Protein AF-S4RYU0-F1 (afdb_monomer_lite)

Secondary structure (DSSP, 8-state):
-HHHHHHHHHHHHHHHHHSS-TTTHHHHHHHHHSSTTHHHHHHHHHHHHHHHHHHHHHHHHHHHHHHHHHHHHHHHHHHHHHHHHHHHHHHHHHHHHHHHHHHHHHHHHHHHHHHHHHHHHHHHHHHHHHHHHHHHHHHHHHHHTT-HHHHHHHHHHIIIIITGGGTTSHHHHHHHHHHHHHHHHHHHHHHHHHHHHHHHHHHHHHHHHHHHHHHHHHHHTSS--

Sequence (225 aa):
AESVETAAEHERILREIESTDTACIGPTLRSVYDGAEHQRFLEKLEARIKSHDREIEKMCNFHYQGFVDSITELLKVRSEAGKVKCQVVATNKQLQEAGKELVTEMEELTRCRVQQRNIATTVDKLNLCLPVLEMYSKLKEQMKAKRYYPALKMLDVLEQEYLPLVSQYRFSRLMLDTLPRLRQEIRDVSMSDLNDFLESIRKHSDKIGQMAMKQARGQGSTCMC

Radius of gyration: 66.81 Å; chains: 1; bounding box: 135×34×180 Å

Organism: Petromyzon marinus (NCBI:txid7757)

InterPro domains:
  IPR007225 Exocyst complex component EXOC6/Sec15 [PTHR12702] (3-218)
  IPR048359 Exocyst complex component EXOC6/Sec15, N-terminal domain [PF20651] (44-213)

Foldseek 3Di:
DVVVVVVVLLVVLLVVVVDPDPVCVVVSVVVLVVDPCVVVSVVVNVVVVVVVVVVVVVVCVVCVVVVVVVVVVVVVVVVVVVVVVVVVVVVVVVCVVVVVVVVVVVVVVVVVVVVVVVVVVVVVLCVLCVVLVVLVVVLVVCVVVLVLVVSVVSLVCSVPPRLVSVVVDPVSVVSVVCSVVVVVVSVVVVVVVVVVVVVVCVVVVVVVVVVVVVVVVVVVVVPDD

Structure (mmCIF, N/CA/C/O backbone):
data_AF-S4RYU0-F1
#
_entry.id   AF-S4RYU0-F1
#
loop_
_atom_site.group_PDB
_atom_site.id
_atom_site.type_symbol
_atom_site.label_atom_id
_atom_site.label_alt_id
_atom_site.label_comp_id
_atom_site.label_asym_id
_atom_site.label_entity_id
_atom_site.label_seq_id
_atom_site.pdbx_PDB_ins_code
_atom_site.Cartn_x
_atom_site.Cartn_y
_atom_site.Cartn_z
_atom_site.occupancy
_atom_site.B_iso_or_equiv
_atom_site.auth_seq_id
_atom_site.auth_comp_id
_atom_site.auth_asym_id
_atom_site.auth_atom_id
_atom_site.pdbx_PDB_model_num
ATOM 1 N N . ALA A 1 1 ? -76.281 -13.821 75.392 1.00 46.16 1 ALA A N 1
ATOM 2 C CA . ALA A 1 1 ? -76.563 -12.736 74.434 1.00 46.16 1 ALA A CA 1
ATOM 3 C C . ALA A 1 1 ? -75.559 -11.601 74.633 1.00 46.16 1 ALA A C 1
ATOM 5 O O . ALA A 1 1 ? -74.812 -11.343 73.702 1.00 46.16 1 ALA A O 1
ATOM 6 N N . GLU A 1 2 ? -75.424 -11.062 75.853 1.00 51.62 2 GLU A N 1
ATOM 7 C CA . GLU A 1 2 ? -74.461 -9.989 76.197 1.00 51.62 2 GLU A CA 1
ATOM 8 C C . GLU A 1 2 ? -72.999 -10.262 75.788 1.00 51.62 2 GLU A C 1
ATOM 10 O O . GLU A 1 2 ? -72.334 -9.373 75.275 1.00 51.62 2 GLU A O 1
ATOM 15 N N . SER A 1 3 ? -72.496 -11.497 75.907 1.00 61.28 3 SER A N 1
ATOM 16 C CA . SER A 1 3 ? -71.099 -11.827 75.559 1.00 61.28 3 SER A CA 1
ATOM 17 C C . SER A 1 3 ? -70.763 -11.794 74.060 1.00 61.28 3 SER A C 1
ATOM 19 O O . SER A 1 3 ? -69.590 -11.791 73.693 1.00 61.28 3 SER A O 1
ATOM 21 N N . VAL A 1 4 ? -71.770 -11.832 73.181 1.00 63.12 4 VAL A N 1
ATOM 22 C CA . VAL A 1 4 ? -71.583 -11.792 71.717 1.00 63.12 4 VAL A CA 1
ATOM 23 C C . VAL A 1 4 ? -71.593 -10.346 71.220 1.00 63.12 4 VAL A C 1
ATOM 25 O O . VAL A 1 4 ? -70.867 -10.005 70.289 1.00 63.12 4 VAL A O 1
ATOM 28 N N . GLU A 1 5 ? -72.372 -9.492 71.882 1.00 69.56 5 GLU A N 1
ATOM 29 C CA . GLU A 1 5 ? -72.515 -8.071 71.571 1.00 69.56 5 GLU A CA 1
ATOM 30 C C . GLU A 1 5 ? -71.251 -7.288 71.964 1.00 69.56 5 GLU A C 1
ATOM 32 O O . GLU A 1 5 ? -70.685 -6.589 71.123 1.00 69.56 5 GLU A O 1
ATOM 37 N N . THR A 1 6 ? -70.692 -7.540 73.157 1.00 72.88 6 THR A N 1
ATOM 38 C CA . THR A 1 6 ? -69.399 -6.956 73.576 1.00 72.88 6 THR A CA 1
ATOM 39 C C . THR A 1 6 ? -68.233 -7.434 72.706 1.00 72.88 6 THR A C 1
ATOM 41 O O . THR A 1 6 ? -67.306 -6.686 72.387 1.00 72.88 6 THR A O 1
ATOM 44 N N . ALA A 1 7 ? -68.285 -8.682 72.231 1.00 74.44 7 ALA A N 1
ATOM 45 C CA . ALA A 1 7 ? -67.276 -9.212 71.326 1.00 74.44 7 ALA A CA 1
ATOM 46 C C . ALA A 1 7 ? -67.295 -8.528 69.947 1.00 74.44 7 ALA A C 1
ATOM 48 O O . ALA A 1 7 ? -66.214 -8.311 69.388 1.00 74.44 7 ALA A O 1
ATOM 49 N N . ALA A 1 8 ? -68.479 -8.203 69.421 1.00 80.38 8 ALA A N 1
ATOM 50 C CA . ALA A 1 8 ? -68.657 -7.489 68.158 1.00 80.38 8 ALA A CA 1
ATOM 51 C C . ALA A 1 8 ? -68.264 -6.006 68.271 1.00 80.38 8 ALA A C 1
ATOM 53 O O . ALA A 1 8 ? -67.682 -5.450 67.339 1.00 80.38 8 ALA A O 1
ATOM 54 N N . GLU A 1 9 ? -68.514 -5.385 69.424 1.00 81.00 9 GLU A N 1
ATOM 55 C CA . GLU A 1 9 ? -68.102 -4.010 69.706 1.00 81.00 9 GLU A CA 1
ATOM 56 C C . GLU A 1 9 ? -66.574 -3.874 69.775 1.00 81.00 9 GLU A C 1
ATOM 58 O O . GLU A 1 9 ? -66.007 -3.020 69.096 1.00 81.00 9 GLU A O 1
ATOM 63 N N . HIS A 1 10 ? -65.876 -4.789 70.458 1.00 83.94 10 HIS A N 1
ATOM 64 C CA . HIS A 1 10 ? -64.406 -4.813 70.454 1.00 83.94 10 HIS A CA 1
ATOM 65 C C . HIS A 1 10 ? -63.817 -4.973 69.041 1.00 83.94 10 HIS A C 1
ATOM 67 O O . HIS A 1 10 ? -62.798 -4.366 68.728 1.00 83.94 10 HIS A O 1
ATOM 73 N N . GLU A 1 11 ? -64.457 -5.756 68.169 1.00 84.00 11 GLU A N 1
ATOM 74 C CA . GLU A 1 11 ? -64.023 -5.928 66.774 1.00 84.00 11 GLU A CA 1
ATOM 75 C C . GLU A 1 11 ? -64.233 -4.651 65.944 1.00 84.00 11 GLU A C 1
ATOM 77 O O . GLU A 1 11 ? -63.388 -4.282 65.128 1.00 84.00 11 GLU A O 1
ATOM 82 N N . ARG A 1 12 ? -65.344 -3.940 66.173 1.00 85.00 12 ARG A N 1
ATOM 83 C CA . ARG A 1 12 ? -65.613 -2.641 65.544 1.00 85.00 12 ARG A CA 1
ATOM 84 C C . ARG A 1 12 ? -64.558 -1.604 65.938 1.00 85.00 12 ARG A C 1
ATOM 86 O O . ARG A 1 12 ? -64.052 -0.908 65.063 1.00 85.00 12 ARG A O 1
ATOM 93 N N . ILE A 1 13 ? -64.207 -1.544 67.222 1.00 83.19 13 ILE A N 1
ATOM 94 C CA . ILE A 1 13 ? -63.204 -0.621 67.775 1.00 83.19 13 ILE A CA 1
ATOM 95 C C . ILE A 1 13 ? -61.810 -0.940 67.211 1.00 83.19 13 ILE A C 1
ATOM 97 O O . ILE A 1 13 ? -61.096 -0.031 66.801 1.00 83.19 13 ILE A O 1
ATOM 101 N N . LEU A 1 14 ? -61.435 -2.221 67.098 1.00 86.31 14 LEU A N 1
ATOM 102 C CA . LEU A 1 14 ? -60.171 -2.614 66.459 1.00 86.31 14 LEU A CA 1
ATOM 103 C C . LEU A 1 14 ? -60.093 -2.165 64.993 1.00 86.31 14 LEU A C 1
ATOM 105 O O . LEU A 1 14 ? -59.060 -1.652 64.577 1.00 86.31 14 LEU A O 1
ATOM 109 N N . ARG A 1 15 ? -61.181 -2.282 64.222 1.00 85.75 15 ARG A N 1
ATOM 110 C CA . ARG A 1 15 ? -61.219 -1.795 62.829 1.00 85.75 15 ARG A CA 1
ATOM 111 C C . ARG A 1 15 ? -61.142 -0.278 62.718 1.00 85.75 15 ARG A C 1
ATOM 113 O O . ARG A 1 15 ? -60.592 0.231 61.749 1.00 85.75 15 ARG A O 1
ATOM 120 N N . GLU A 1 16 ? -61.709 0.436 63.683 1.00 84.06 16 GLU A N 1
ATOM 121 C CA . GLU A 1 16 ? -61.622 1.894 63.749 1.00 84.06 16 GLU A CA 1
ATOM 122 C C . GLU A 1 16 ? -60.187 2.345 64.060 1.00 84.06 16 GLU A C 1
ATOM 124 O O . GLU A 1 16 ? -59.690 3.266 63.419 1.00 84.06 16 GLU A O 1
ATOM 129 N N . ILE A 1 17 ? -59.481 1.631 64.946 1.00 83.12 17 ILE A N 1
ATOM 130 C CA . ILE A 1 17 ? -58.053 1.852 65.238 1.00 83.12 17 ILE A CA 1
ATOM 131 C C . ILE A 1 17 ? -57.161 1.492 64.038 1.00 83.12 17 ILE A C 1
ATOM 133 O O . ILE A 1 17 ? -56.159 2.159 63.798 1.00 83.12 17 ILE A O 1
ATOM 137 N N . GLU A 1 18 ? -57.511 0.450 63.282 1.00 84.62 18 GLU A N 1
ATOM 138 C CA . GLU A 1 18 ? -56.812 0.059 62.047 1.00 84.62 18 GLU A CA 1
ATOM 139 C C . GLU A 1 18 ? -57.102 0.995 60.865 1.00 84.62 18 GLU A C 1
ATOM 141 O O . GLU A 1 18 ? -56.414 0.938 59.843 1.00 84.62 18 GLU A O 1
ATOM 146 N N . SER A 1 19 ? -58.117 1.851 60.982 1.00 83.25 19 SER A N 1
ATOM 147 C CA . SER A 1 19 ? -58.416 2.851 59.968 1.00 83.25 19 SER A CA 1
ATOM 148 C C . SER A 1 19 ? -57.402 3.996 60.015 1.00 83.25 19 SER A C 1
ATOM 150 O O . SER A 1 19 ? -56.821 4.317 61.049 1.00 83.25 19 SER A O 1
ATOM 152 N N . THR A 1 20 ? -57.199 4.662 58.883 1.00 71.50 20 THR A N 1
ATOM 153 C CA . THR A 1 20 ? -56.285 5.808 58.780 1.00 71.50 20 THR A CA 1
ATOM 154 C C . THR A 1 20 ? -56.823 7.083 59.447 1.00 71.50 20 THR A C 1
ATOM 156 O O . THR A 1 20 ? -56.136 8.106 59.430 1.00 71.50 20 THR A O 1
ATOM 159 N N . ASP A 1 21 ? -58.039 7.056 60.008 1.00 78.38 21 ASP A N 1
ATOM 160 C CA . ASP A 1 21 ? -58.688 8.209 60.632 1.00 78.38 21 ASP A CA 1
ATOM 161 C C . ASP A 1 21 ? -58.319 8.327 62.118 1.00 78.38 21 ASP A C 1
ATOM 163 O O . ASP A 1 21 ? -58.919 7.725 63.011 1.00 78.38 21 ASP A O 1
ATOM 167 N N . THR A 1 22 ? -57.306 9.145 62.395 1.00 74.62 22 THR A N 1
ATOM 168 C CA . THR A 1 22 ? -56.811 9.381 63.755 1.00 74.62 22 THR A CA 1
ATOM 169 C C . THR A 1 22 ? -57.754 10.224 64.616 1.00 74.62 22 THR A C 1
ATOM 171 O O . THR A 1 22 ? -57.583 10.253 65.838 1.00 74.62 22 THR A O 1
ATOM 174 N N . ALA A 1 23 ? -58.762 10.883 64.027 1.00 78.19 23 ALA A N 1
ATOM 175 C CA . ALA A 1 23 ? -59.696 11.736 64.761 1.00 78.19 23 ALA A CA 1
ATOM 176 C C . ALA A 1 23 ? -60.630 10.934 65.684 1.00 78.19 23 ALA A C 1
ATOM 178 O O . ALA A 1 23 ? -61.050 11.437 66.730 1.00 78.19 23 ALA A O 1
ATOM 179 N N . CYS A 1 24 ? -60.907 9.67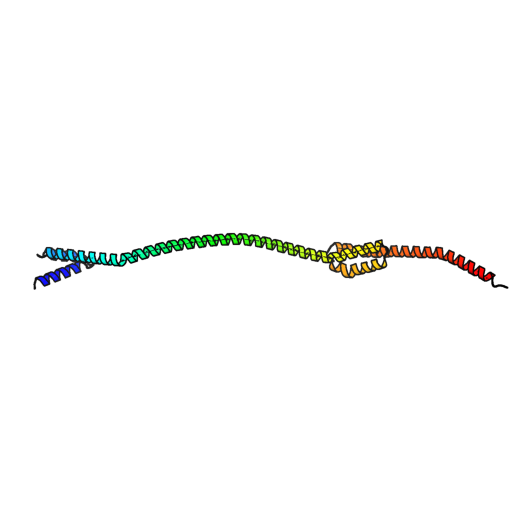5 65.340 1.00 72.12 24 CYS A N 1
ATOM 180 C CA . CYS A 1 24 ? -61.799 8.806 66.105 1.00 72.12 24 CYS A CA 1
ATOM 181 C C . CYS A 1 24 ? -61.104 8.050 67.247 1.00 72.12 24 CYS A C 1
ATOM 183 O O . CYS A 1 24 ? -61.763 7.622 68.189 1.00 72.12 24 CYS A O 1
ATOM 185 N N . ILE A 1 25 ? -59.769 7.958 67.245 1.00 78.88 25 ILE A N 1
ATOM 186 C CA . ILE A 1 25 ? -59.016 7.148 68.218 1.00 78.88 25 ILE A CA 1
ATOM 187 C C . ILE A 1 25 ? -59.253 7.617 69.664 1.00 78.88 25 ILE A C 1
ATOM 189 O O . ILE A 1 25 ? -59.453 6.801 70.561 1.00 78.88 25 ILE A O 1
ATOM 193 N N . GLY A 1 26 ? -59.261 8.931 69.910 1.00 78.62 26 GLY A N 1
ATOM 194 C CA . GLY A 1 26 ? -59.439 9.494 71.255 1.00 78.62 26 GLY A CA 1
ATOM 195 C C . GLY A 1 26 ? -60.797 9.156 71.896 1.00 78.62 26 GLY A C 1
ATOM 196 O O . GLY A 1 26 ? -60.819 8.618 73.007 1.00 78.62 26 GLY A O 1
ATOM 197 N N . PRO A 1 27 ? -61.930 9.454 71.230 1.00 81.69 27 PRO A N 1
ATOM 198 C CA . PRO A 1 27 ? -63.263 9.049 71.681 1.00 81.69 27 PRO A CA 1
ATOM 199 C C . PRO A 1 27 ? -63.434 7.528 71.815 1.00 81.69 27 PRO A C 1
ATOM 201 O O . PRO A 1 27 ? -63.974 7.064 72.819 1.00 81.69 27 PRO A O 1
ATOM 204 N N . THR A 1 28 ? -62.923 6.756 70.854 1.00 81.25 28 THR A N 1
ATOM 205 C CA . THR A 1 28 ? -63.026 5.291 70.824 1.00 81.25 28 THR A CA 1
ATOM 206 C C . THR A 1 28 ? -62.267 4.636 71.982 1.00 81.25 28 THR A C 1
ATOM 208 O O . THR A 1 28 ? -62.799 3.747 72.643 1.00 81.25 28 THR A O 1
ATOM 211 N N . LEU A 1 29 ? -61.070 5.127 72.323 1.00 79.62 29 LEU A N 1
ATOM 212 C CA . LEU A 1 29 ? -60.329 4.664 73.501 1.00 79.62 29 LEU A CA 1
ATOM 213 C C . LEU A 1 29 ? -61.026 5.051 74.810 1.00 79.62 29 LEU A C 1
ATOM 215 O O . LEU A 1 29 ? -61.104 4.228 75.720 1.00 79.62 29 LEU A O 1
ATOM 219 N N . ARG A 1 30 ? -61.571 6.272 74.912 1.00 82.06 30 ARG A N 1
ATOM 220 C CA . ARG A 1 30 ? -62.327 6.700 76.102 1.00 82.06 30 ARG A CA 1
ATOM 221 C C . ARG A 1 30 ? -63.533 5.788 76.354 1.00 82.06 30 ARG A C 1
ATOM 223 O O . ARG A 1 30 ? -63.715 5.341 77.478 1.00 82.06 30 ARG A O 1
ATOM 230 N N . SER A 1 31 ? -64.259 5.413 75.299 1.00 79.88 31 SER A N 1
ATOM 231 C CA . SER A 1 31 ? -65.385 4.470 75.372 1.00 79.88 31 SER A CA 1
ATOM 232 C C . SER A 1 31 ? -65.000 3.084 75.909 1.00 79.88 31 SER A C 1
ATOM 234 O O . SER A 1 31 ? -65.806 2.446 76.578 1.00 79.88 31 SER A O 1
ATOM 236 N N . VAL A 1 32 ? -63.784 2.605 75.627 1.00 82.19 32 VAL A N 1
ATOM 237 C CA . VAL A 1 32 ? -63.282 1.321 76.148 1.00 82.19 32 VAL A CA 1
ATOM 238 C C . VAL A 1 32 ? -62.927 1.422 77.631 1.00 82.19 32 VAL A C 1
ATOM 240 O O . VAL A 1 32 ? -63.221 0.501 78.390 1.00 82.19 32 VAL A O 1
ATOM 243 N N . TYR A 1 33 ? -62.291 2.523 78.042 1.00 81.56 33 TYR A N 1
ATOM 244 C CA . TYR A 1 33 ? -61.864 2.749 79.428 1.00 81.56 33 TYR A CA 1
ATOM 245 C C . TYR A 1 33 ? -63.025 3.072 80.375 1.00 81.56 33 TYR A C 1
ATOM 247 O O . TYR A 1 33 ? -62.959 2.708 81.547 1.00 81.56 33 TYR A O 1
ATOM 255 N N . ASP A 1 34 ? -64.080 3.718 79.875 1.00 81.50 34 ASP A N 1
ATOM 256 C CA . ASP A 1 34 ? -65.305 3.983 80.637 1.00 81.50 34 ASP A CA 1
ATOM 257 C C . ASP A 1 34 ? -66.149 2.700 80.837 1.00 81.50 34 ASP A C 1
ATOM 259 O O . ASP A 1 34 ? -67.023 2.651 81.705 1.00 81.50 34 ASP A O 1
ATOM 263 N N . GLY A 1 35 ? -65.877 1.640 80.063 1.00 73.00 35 GLY A N 1
ATOM 264 C CA . GLY A 1 35 ? -66.506 0.323 80.180 1.00 73.00 35 GLY A CA 1
ATOM 265 C C . GLY A 1 35 ? -65.797 -0.628 81.157 1.00 73.00 35 GLY A C 1
ATOM 266 O O . GLY A 1 35 ? -64.586 -0.582 81.357 1.00 73.00 35 GLY A O 1
ATOM 267 N N . ALA A 1 36 ? -66.541 -1.578 81.736 1.00 72.06 36 ALA A N 1
ATOM 268 C CA . ALA A 1 36 ? -65.998 -2.561 82.686 1.00 72.06 36 ALA A CA 1
ATOM 269 C C . ALA A 1 36 ? -65.126 -3.669 82.039 1.00 72.06 36 ALA A C 1
ATOM 271 O O . ALA A 1 36 ? -64.468 -4.427 82.752 1.00 72.06 36 ALA A O 1
ATOM 272 N N . GLU A 1 37 ? -65.089 -3.777 80.702 1.00 75.44 37 GLU A N 1
ATOM 273 C CA . GLU A 1 37 ? -64.406 -4.858 79.963 1.00 75.44 37 GLU A CA 1
ATOM 274 C C . GLU A 1 37 ? -63.063 -4.452 79.315 1.00 75.44 37 GLU A C 1
ATOM 276 O O . GLU A 1 37 ? -62.523 -5.196 78.493 1.00 75.44 37 GLU A O 1
ATOM 281 N N . HIS A 1 38 ? -62.467 -3.319 79.708 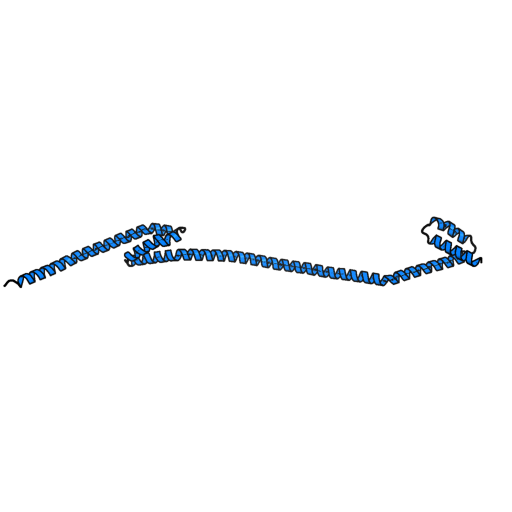1.00 83.06 38 HIS A N 1
ATOM 282 C CA . HIS A 1 38 ? -61.208 -2.807 79.135 1.00 83.06 38 HIS A CA 1
ATOM 283 C C . HIS A 1 38 ? -60.057 -3.844 79.078 1.00 83.06 38 HIS A C 1
ATOM 285 O O . HIS A 1 38 ? -59.316 -3.909 78.098 1.00 83.06 38 HIS A O 1
ATOM 291 N N . GLN A 1 39 ? -59.953 -4.727 80.078 1.00 82.94 39 GLN A N 1
ATOM 292 C CA . GLN A 1 39 ? -58.957 -5.797 80.165 1.00 82.94 39 GLN A CA 1
ATOM 293 C C . GLN A 1 39 ? -59.127 -6.811 79.020 1.00 82.94 39 GLN A C 1
ATOM 295 O O . GLN A 1 39 ? -58.154 -7.191 78.375 1.00 82.94 39 GLN A O 1
ATOM 300 N N . ARG A 1 40 ? -60.376 -7.192 78.713 1.00 83.31 40 ARG A N 1
ATOM 301 C CA . ARG A 1 40 ? -60.713 -8.095 77.599 1.00 83.31 40 ARG A CA 1
ATOM 302 C C . ARG A 1 40 ? -60.452 -7.446 76.245 1.00 83.31 40 ARG A C 1
ATOM 304 O O . ARG A 1 40 ? -60.088 -8.137 75.294 1.00 83.31 40 ARG A O 1
ATOM 311 N N . PHE A 1 41 ? -60.652 -6.134 76.136 1.00 85.88 41 PHE A N 1
ATOM 312 C CA . PHE A 1 41 ? -60.295 -5.398 74.928 1.00 85.88 41 PHE A CA 1
ATOM 313 C C . PHE A 1 41 ? -58.776 -5.385 74.708 1.00 85.88 41 PHE A C 1
ATOM 315 O O . PHE A 1 41 ? -58.327 -5.699 73.608 1.00 85.88 41 PHE A O 1
ATOM 322 N N . LEU A 1 42 ? -57.982 -5.102 75.748 1.00 86.88 42 LEU A N 1
ATOM 323 C CA . LEU A 1 42 ? -56.516 -5.142 75.677 1.00 86.88 42 LEU A CA 1
ATOM 324 C C . LEU A 1 42 ? -55.997 -6.532 75.278 1.00 86.88 42 LEU A C 1
ATOM 326 O O . LEU A 1 42 ? -55.112 -6.633 74.434 1.00 86.88 42 LEU A O 1
ATOM 330 N N . GLU A 1 43 ? -56.590 -7.605 75.808 1.00 88.69 43 GLU A N 1
ATOM 331 C CA . GLU A 1 43 ? -56.276 -8.981 75.397 1.00 88.69 43 GLU A CA 1
ATOM 332 C C . GLU A 1 43 ? -56.571 -9.231 73.907 1.00 88.69 43 GLU A C 1
ATOM 334 O O . GLU A 1 43 ? -55.774 -9.864 73.210 1.00 88.69 43 GLU A O 1
ATOM 339 N N . LYS A 1 44 ? -57.692 -8.709 73.388 1.00 88.62 44 LYS A N 1
ATOM 340 C CA . LYS A 1 44 ? -58.023 -8.791 71.957 1.00 88.62 44 LYS A CA 1
ATOM 341 C C . LYS A 1 44 ? -57.088 -7.954 71.082 1.00 88.62 44 LYS A C 1
ATOM 343 O O . LYS A 1 44 ? -56.705 -8.420 70.012 1.00 88.62 44 LYS A O 1
ATOM 348 N N . LEU A 1 45 ? -56.714 -6.753 71.519 1.00 89.31 45 LEU A N 1
ATOM 349 C CA . LEU A 1 45 ? -55.763 -5.892 70.815 1.00 89.31 45 LEU A CA 1
ATOM 350 C C . LEU A 1 45 ? -54.386 -6.560 70.722 1.00 89.31 45 LEU A C 1
ATOM 352 O O . LEU A 1 45 ? -53.812 -6.638 69.642 1.00 89.31 45 LEU A O 1
ATOM 356 N N . GLU A 1 46 ? -53.902 -7.128 71.824 1.00 92.44 46 GLU A N 1
ATOM 357 C CA . GLU A 1 46 ? -52.659 -7.899 71.867 1.00 92.44 46 GLU A CA 1
ATOM 358 C C . GLU A 1 46 ? -52.711 -9.116 70.924 1.00 92.44 46 GLU A C 1
ATOM 360 O O . GLU A 1 46 ? -51.753 -9.406 70.204 1.00 92.44 46 GLU A O 1
ATOM 365 N N . ALA A 1 47 ? -53.847 -9.823 70.873 1.00 92.62 47 ALA A N 1
ATOM 366 C CA . ALA A 1 47 ? -54.051 -10.919 69.926 1.00 92.62 47 ALA A CA 1
ATOM 367 C C . ALA A 1 47 ? -54.050 -10.437 68.463 1.00 92.62 47 ALA A C 1
ATOM 369 O O . ALA A 1 47 ? -53.515 -11.127 67.591 1.00 92.62 47 ALA A O 1
ATOM 370 N N . ARG A 1 48 ? -54.609 -9.252 68.190 1.00 92.88 48 ARG A N 1
ATOM 371 C CA . ARG A 1 48 ? -54.633 -8.630 66.861 1.00 92.88 48 ARG A CA 1
ATOM 372 C C . ARG A 1 48 ? -53.236 -8.206 66.405 1.00 92.88 48 ARG A C 1
ATOM 374 O O . ARG A 1 48 ? -52.861 -8.531 65.283 1.00 92.88 48 ARG A O 1
ATOM 381 N N . ILE A 1 49 ? -52.447 -7.585 67.285 1.00 94.06 49 ILE A N 1
ATOM 382 C CA . ILE A 1 49 ? -51.035 -7.240 67.040 1.00 94.06 49 ILE A CA 1
ATOM 383 C C . ILE A 1 49 ? -50.239 -8.503 66.696 1.00 94.06 49 ILE A C 1
ATOM 385 O O . ILE A 1 49 ? -49.630 -8.575 65.633 1.00 94.06 49 ILE A O 1
ATOM 389 N N . LYS A 1 50 ? -50.351 -9.558 67.515 1.00 96.44 50 LYS A N 1
ATOM 390 C CA . LYS A 1 50 ? -49.688 -10.848 67.251 1.00 96.44 50 LYS A CA 1
ATOM 391 C C . LYS A 1 50 ? -50.115 -11.492 65.933 1.00 96.44 50 LYS A C 1
ATOM 393 O O . LYS A 1 50 ? -49.332 -12.221 65.325 1.00 96.44 50 LYS A O 1
ATOM 398 N N . SER A 1 51 ? -51.360 -11.278 65.507 1.00 94.94 51 SER A N 1
ATOM 399 C CA . SER A 1 51 ? -51.847 -11.751 64.210 1.00 94.94 51 SER A CA 1
ATOM 400 C C . SER A 1 51 ? -51.165 -11.008 63.060 1.00 94.94 51 SER A C 1
ATOM 402 O O . SER A 1 51 ? -50.674 -11.657 62.140 1.00 94.94 51 SER A O 1
ATOM 404 N N . HIS A 1 52 ? -51.089 -9.676 63.134 1.00 95.31 52 HIS A N 1
ATOM 405 C CA . HIS A 1 52 ? -50.409 -8.848 62.132 1.00 95.31 52 HIS A CA 1
ATOM 406 C C . HIS A 1 52 ? -48.913 -9.141 62.060 1.00 95.31 52 HIS A C 1
ATOM 408 O O . HIS A 1 52 ? -48.392 -9.335 60.965 1.00 95.31 52 HIS A O 1
ATOM 414 N N . ASP A 1 53 ? -48.235 -9.277 63.200 1.00 96.69 53 ASP A N 1
ATOM 415 C CA . ASP A 1 53 ? -46.813 -9.640 63.239 1.00 96.69 53 ASP A CA 1
ATOM 416 C C . ASP A 1 53 ? -46.557 -10.973 62.522 1.00 96.69 53 ASP A C 1
ATOM 418 O O . ASP A 1 53 ? -45.625 -11.092 61.725 1.00 96.69 53 ASP A O 1
ATOM 422 N N . ARG A 1 54 ? -47.435 -11.966 62.727 1.00 96.88 54 ARG A N 1
ATOM 423 C CA . ARG A 1 54 ? -47.371 -13.254 62.017 1.00 96.88 54 ARG A CA 1
ATOM 424 C C . ARG A 1 54 ? -47.620 -13.119 60.516 1.00 96.88 54 ARG A C 1
ATOM 426 O O . ARG A 1 54 ? -46.999 -13.843 59.739 1.00 96.88 54 ARG A O 1
ATOM 433 N N . GLU A 1 55 ? -48.529 -12.248 60.088 1.00 96.06 55 GLU A N 1
ATOM 434 C CA . GLU A 1 55 ? -48.780 -12.003 58.662 1.00 96.06 55 GLU A CA 1
ATOM 435 C C . GLU A 1 55 ? -47.599 -11.300 57.985 1.00 96.06 55 GLU A C 1
ATOM 437 O O . GLU A 1 55 ? -47.189 -11.715 56.897 1.00 96.06 55 GLU A O 1
ATOM 442 N N . ILE A 1 56 ? -47.005 -10.305 58.652 1.00 95.75 56 ILE A N 1
ATOM 443 C CA . ILE A 1 56 ? -45.785 -9.625 58.202 1.00 95.75 56 ILE A CA 1
ATOM 444 C C . ILE A 1 56 ? -44.650 -10.639 58.074 1.00 95.75 56 ILE A C 1
ATOM 446 O O . ILE A 1 56 ? -44.037 -10.743 57.013 1.00 95.75 56 ILE A O 1
ATOM 450 N N . GLU A 1 57 ? -44.409 -11.444 59.111 1.00 95.88 57 GLU A N 1
ATOM 451 C CA . GLU A 1 57 ? -43.363 -12.467 59.099 1.00 95.88 57 GLU A CA 1
ATOM 452 C C . GLU A 1 57 ? -43.589 -13.491 57.978 1.00 95.88 57 GLU A C 1
ATOM 454 O O . GLU A 1 57 ? -42.653 -13.850 57.260 1.00 95.88 57 GLU A O 1
ATOM 459 N N . LYS A 1 58 ? -44.838 -13.919 57.755 1.00 96.06 58 LYS A N 1
ATOM 460 C CA . LYS A 1 58 ? -45.194 -14.827 56.657 1.00 96.06 58 LYS A CA 1
ATOM 461 C C . LYS A 1 58 ? -44.915 -14.209 55.286 1.00 96.06 58 LYS A C 1
ATOM 463 O O . LYS A 1 58 ? -44.381 -14.903 54.423 1.00 96.06 58 LYS A O 1
ATOM 468 N N . MET A 1 59 ? -45.257 -12.938 55.072 1.00 95.06 59 MET A N 1
ATOM 469 C CA . MET A 1 59 ? -44.973 -12.239 53.813 1.00 95.06 59 MET A CA 1
ATOM 470 C C . MET A 1 59 ? -43.482 -12.026 53.586 1.00 95.06 59 MET A C 1
ATOM 472 O O . MET A 1 59 ? -42.986 -12.297 52.491 1.00 95.06 59 MET A O 1
ATOM 476 N N . CYS A 1 60 ? -42.748 -11.619 54.620 1.00 94.44 60 CYS A N 1
ATOM 477 C CA . CYS A 1 60 ? -41.299 -11.489 54.550 1.00 94.44 60 CYS A CA 1
ATOM 478 C C . CYS A 1 60 ? -40.640 -12.833 54.224 1.00 94.44 60 CYS A C 1
ATOM 480 O O . CYS A 1 60 ? -39.855 -12.904 53.283 1.00 94.44 60 CYS A O 1
ATOM 482 N N . ASN A 1 61 ? -41.005 -13.909 54.925 1.00 94.62 61 ASN A N 1
ATOM 483 C CA . ASN A 1 61 ? -40.460 -15.244 54.672 1.00 94.62 61 ASN A CA 1
ATOM 484 C C . ASN A 1 61 ? -40.811 -15.766 53.274 1.00 94.62 61 ASN A C 1
ATOM 486 O O . ASN A 1 61 ? -39.964 -16.372 52.621 1.00 94.62 61 ASN A O 1
ATOM 490 N N . PHE A 1 62 ? -42.026 -15.502 52.785 1.00 95.38 62 PHE A N 1
ATOM 491 C CA . PHE A 1 62 ? -42.447 -15.917 51.447 1.00 95.38 62 PHE A CA 1
ATOM 492 C C . PHE A 1 62 ? -41.613 -15.254 50.337 1.00 95.38 62 PHE A C 1
ATOM 494 O O . PHE A 1 62 ? -41.275 -15.908 49.352 1.00 95.38 62 PHE A O 1
ATOM 501 N N . HIS A 1 63 ? -41.239 -13.980 50.500 1.00 95.00 63 HIS A N 1
ATOM 502 C CA . HIS A 1 63 ? -40.491 -13.226 49.486 1.00 95.00 63 HIS A CA 1
ATOM 503 C C . HIS A 1 63 ? -38.973 -13.177 49.703 1.00 95.00 63 HIS A C 1
ATOM 505 O O . HIS A 1 63 ? -38.249 -12.783 48.785 1.00 95.00 63 HIS A O 1
ATOM 511 N N . TYR A 1 64 ? -38.476 -13.585 50.873 1.00 95.81 64 TYR A N 1
ATOM 512 C CA . TYR A 1 64 ? -37.062 -13.473 51.233 1.00 95.81 64 TYR A CA 1
ATOM 513 C C . TYR A 1 64 ? -36.145 -14.147 50.208 1.00 95.81 64 TYR A C 1
ATOM 515 O O . TYR A 1 64 ? -35.202 -13.525 49.718 1.00 95.81 64 TYR A O 1
ATOM 523 N N . GLN A 1 65 ? -36.461 -15.386 49.820 1.00 95.81 65 GLN A N 1
ATOM 524 C CA . GLN A 1 65 ? -35.639 -16.122 48.862 1.00 95.81 65 GLN A CA 1
ATOM 525 C C . GLN A 1 65 ? -35.603 -15.429 47.492 1.00 95.81 65 GLN A C 1
ATOM 527 O O . GLN A 1 65 ? -34.526 -15.220 46.945 1.00 95.81 65 GLN A O 1
ATOM 532 N N . GLY A 1 66 ? -36.753 -14.974 46.980 1.00 96.44 66 GLY A N 1
ATOM 533 C CA . GLY A 1 66 ? -36.818 -14.266 45.696 1.00 96.44 66 GLY A CA 1
ATOM 534 C C . GLY A 1 66 ? -36.029 -12.952 45.690 1.00 96.44 66 GLY A C 1
ATOM 535 O O . GLY A 1 66 ? -35.407 -12.601 44.686 1.00 96.44 66 GLY A O 1
ATOM 536 N N . PHE A 1 67 ? -35.995 -12.242 46.821 1.00 96.25 67 PHE A N 1
ATOM 537 C CA . PHE A 1 67 ? -35.159 -11.053 46.989 1.00 96.25 67 PHE A CA 1
ATOM 538 C C . PHE A 1 67 ? -33.660 -11.392 46.959 1.00 96.25 67 PHE A C 1
ATOM 540 O O . PHE A 1 67 ? -32.894 -10.741 46.244 1.00 96.25 67 PHE A O 1
ATOM 547 N N . VAL A 1 68 ? -33.243 -12.433 47.688 1.00 97.00 68 VAL A N 1
ATOM 548 C CA . VAL A 1 68 ? -31.849 -12.909 47.707 1.00 97.00 68 VAL A CA 1
ATOM 549 C C . VAL A 1 68 ? -31.401 -13.370 46.318 1.00 97.00 68 VAL A C 1
ATOM 551 O O . VAL A 1 68 ? -30.305 -13.011 45.871 1.00 97.00 68 VAL A O 1
ATOM 554 N N . ASP A 1 69 ? -32.255 -14.106 45.610 1.00 97.50 69 ASP A N 1
ATOM 555 C CA . ASP A 1 69 ? -31.982 -14.588 44.257 1.00 97.50 69 ASP A CA 1
ATOM 556 C C . ASP A 1 69 ? -31.816 -13.412 43.286 1.00 97.50 69 ASP A C 1
ATOM 558 O O . ASP A 1 69 ? -30.817 -13.342 42.568 1.00 97.50 69 ASP A O 1
ATOM 562 N N . SER A 1 70 ? -32.713 -12.421 43.352 1.00 98.06 70 SER A N 1
ATOM 563 C CA . SER A 1 70 ? -32.656 -11.214 42.513 1.00 98.06 70 SER A CA 1
ATOM 564 C C . SER A 1 70 ? -31.364 -10.414 42.722 1.00 98.06 70 SER A C 1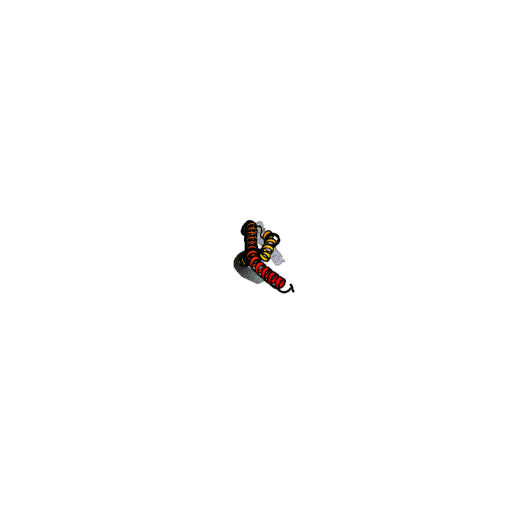
ATOM 566 O O . SER A 1 70 ? -30.722 -9.989 41.758 1.00 98.06 70 SER A O 1
ATOM 568 N N . ILE A 1 71 ? -30.933 -10.227 43.976 1.00 97.69 71 ILE A N 1
ATOM 569 C CA . ILE A 1 71 ? -29.653 -9.565 44.279 1.00 97.69 71 ILE A CA 1
ATOM 570 C C . ILE A 1 71 ? -28.486 -10.375 43.717 1.00 97.69 71 ILE A C 1
ATOM 572 O O . ILE A 1 71 ? -27.566 -9.814 43.114 1.00 97.69 71 ILE A O 1
ATOM 576 N N . THR A 1 72 ? -28.517 -11.692 43.901 1.00 97.94 72 THR A N 1
ATOM 577 C CA . THR A 1 72 ? -27.456 -12.582 43.430 1.00 97.94 72 THR A CA 1
ATOM 578 C C . THR A 1 72 ? -27.333 -12.539 41.906 1.00 97.94 72 THR A C 1
ATOM 580 O O . THR A 1 72 ? -26.220 -12.453 41.382 1.00 97.94 72 THR A O 1
ATOM 583 N N . GLU A 1 73 ? -28.448 -12.541 41.176 1.00 98.19 73 GLU A N 1
ATOM 584 C CA . GLU A 1 73 ? -28.457 -12.384 39.720 1.00 98.19 73 GLU A CA 1
ATOM 585 C C . GLU A 1 73 ? -27.916 -11.022 39.282 1.00 98.19 73 GLU A C 1
ATOM 587 O O . GLU A 1 73 ? -27.061 -10.958 38.398 1.00 98.19 73 GLU A O 1
ATOM 592 N N . LEU A 1 74 ? -28.312 -9.936 39.947 1.00 98.44 74 LEU A N 1
ATOM 593 C CA . LEU A 1 74 ? -27.820 -8.595 39.627 1.00 98.44 74 LEU A CA 1
ATOM 594 C C . LEU A 1 74 ? -26.299 -8.474 39.831 1.00 98.44 74 LEU A C 1
ATOM 596 O O . LEU A 1 74 ? -25.597 -7.864 39.018 1.00 98.44 74 LEU A O 1
ATOM 600 N N . LEU A 1 75 ? -25.758 -9.109 40.875 1.00 98.12 75 LEU A N 1
ATOM 601 C CA . LEU A 1 75 ? -24.314 -9.184 41.108 1.00 98.12 75 LEU A CA 1
ATOM 602 C C . LEU A 1 75 ? -23.589 -9.986 40.017 1.00 98.12 75 LEU A C 1
ATOM 604 O O . LEU A 1 75 ? -22.502 -9.574 39.592 1.00 98.12 75 LEU A O 1
ATOM 608 N N . LYS A 1 76 ? -24.185 -11.085 39.534 1.00 98.19 76 LYS A N 1
ATOM 609 C CA . LYS A 1 76 ? -23.655 -11.864 38.401 1.00 98.19 76 LYS A CA 1
ATOM 610 C C . LYS A 1 76 ? -23.640 -11.029 37.123 1.00 98.19 76 LYS A C 1
ATOM 612 O O . LYS A 1 76 ? -22.588 -10.920 36.497 1.00 98.19 76 LYS A O 1
ATOM 617 N N . VAL A 1 77 ? -24.749 -10.367 36.786 1.00 98.56 77 VAL A N 1
ATOM 618 C CA . VAL A 1 77 ? -24.850 -9.487 35.606 1.00 98.56 77 VAL A CA 1
ATOM 619 C C . VAL A 1 77 ? -23.791 -8.388 35.655 1.00 98.56 77 VAL A C 1
ATOM 621 O O . VAL A 1 77 ? -23.095 -8.157 34.668 1.00 98.56 77 VAL A O 1
ATOM 624 N N . ARG A 1 78 ? -23.595 -7.751 36.815 1.00 98.12 78 ARG A N 1
ATOM 625 C CA . ARG A 1 78 ? -22.544 -6.740 37.000 1.00 98.12 78 ARG A CA 1
ATOM 626 C C . ARG A 1 78 ? -21.144 -7.303 36.734 1.00 98.12 78 ARG A C 1
ATOM 628 O O . ARG A 1 78 ? -20.326 -6.624 36.115 1.00 98.12 78 ARG A O 1
ATOM 635 N N . SER A 1 79 ? -20.857 -8.517 37.208 1.00 98.12 79 SER A N 1
ATOM 636 C CA . SER A 1 79 ? -19.566 -9.178 36.977 1.00 98.12 79 SER A CA 1
ATOM 637 C C . SER A 1 79 ? -19.343 -9.477 35.492 1.00 98.12 79 SER A C 1
ATOM 639 O O . SER A 1 79 ? -18.301 -9.111 34.946 1.00 98.12 79 SER A O 1
ATOM 641 N N . GLU A 1 80 ? -20.334 -10.069 34.824 1.00 98.31 80 GLU A N 1
ATOM 642 C CA . GLU A 1 80 ? -20.273 -10.393 33.395 1.00 98.31 80 GLU A CA 1
ATOM 643 C C . GLU A 1 80 ? -20.133 -9.134 32.528 1.00 98.31 80 GLU A C 1
ATOM 645 O O . GLU A 1 80 ? -19.257 -9.071 31.666 1.00 98.31 80 GLU A O 1
ATOM 650 N N . ALA A 1 81 ? -20.892 -8.072 32.816 1.00 98.50 81 ALA A N 1
ATOM 651 C CA . ALA A 1 81 ? -20.753 -6.785 32.132 1.00 98.50 81 ALA A CA 1
ATOM 652 C C . ALA A 1 81 ? -19.337 -6.197 32.283 1.00 98.50 81 ALA A C 1
ATOM 654 O O . ALA A 1 81 ? -18.783 -5.635 31.334 1.00 98.50 81 ALA A O 1
ATOM 655 N N . GLY A 1 82 ? -18.717 -6.369 33.457 1.00 98.44 82 GLY A N 1
ATOM 656 C CA . GLY A 1 82 ? -17.321 -6.002 33.692 1.00 98.44 82 GLY A CA 1
ATOM 657 C C . GLY A 1 82 ? -16.346 -6.778 32.802 1.00 98.44 82 GLY A C 1
ATOM 658 O O . GLY A 1 82 ? -15.464 -6.173 32.191 1.00 98.44 82 GLY A O 1
ATOM 659 N N . LYS A 1 83 ? -16.530 -8.098 32.667 1.00 98.38 83 LYS A N 1
ATOM 660 C CA . LYS A 1 83 ? -15.705 -8.944 31.786 1.00 98.38 83 LYS A CA 1
ATOM 661 C C . LYS A 1 83 ? -15.838 -8.528 30.324 1.00 98.38 83 LYS A C 1
ATOM 663 O O . LYS A 1 83 ? -14.820 -8.339 29.660 1.00 98.38 83 LYS A O 1
ATOM 668 N N . VAL A 1 84 ? -17.068 -8.322 29.849 1.00 98.56 84 VAL A N 1
ATOM 669 C CA . VAL A 1 84 ? -17.339 -7.876 28.474 1.00 98.56 84 VAL A CA 1
ATOM 670 C C . VAL A 1 84 ? -16.673 -6.529 28.210 1.00 98.56 84 VAL A C 1
ATOM 672 O O . VAL A 1 84 ? -15.977 -6.377 27.209 1.00 98.56 84 VAL A O 1
ATOM 675 N N . LYS A 1 85 ? -16.792 -5.565 29.132 1.00 98.38 85 LYS A N 1
ATOM 676 C CA . LYS A 1 85 ? -16.110 -4.268 29.012 1.00 98.38 85 LYS A CA 1
ATOM 677 C C . LYS A 1 85 ? -14.595 -4.437 28.854 1.00 98.38 85 LYS A C 1
ATOM 679 O O . LYS A 1 85 ? -14.008 -3.825 27.964 1.00 98.38 85 LYS A O 1
ATOM 684 N N . CYS A 1 86 ? -13.963 -5.268 29.684 1.00 98.38 86 CYS A N 1
ATOM 685 C CA . CYS A 1 86 ? -12.527 -5.534 29.587 1.00 98.38 86 CYS A CA 1
ATOM 686 C C . CYS A 1 86 ? -12.146 -6.178 28.245 1.00 98.38 86 CYS A C 1
ATOM 688 O O . CYS A 1 86 ? -11.175 -5.751 27.622 1.00 98.38 86 CYS A O 1
ATOM 690 N N . GLN A 1 87 ? -12.922 -7.156 27.770 1.00 98.56 87 GLN A N 1
ATOM 691 C CA . GLN A 1 87 ? -12.688 -7.818 26.482 1.00 98.56 87 GLN A CA 1
ATOM 692 C C . GLN A 1 87 ? -12.839 -6.862 25.295 1.00 98.56 87 GLN A C 1
ATOM 694 O O . GLN A 1 87 ? -12.000 -6.874 24.396 1.00 98.56 87 GLN A O 1
ATOM 699 N N . VAL A 1 88 ? -13.861 -6.002 25.302 1.00 98.69 88 VAL A N 1
ATOM 700 C CA . VAL A 1 88 ? -14.078 -4.993 24.253 1.00 98.69 88 VAL A CA 1
ATOM 701 C C . VAL A 1 88 ? -12.906 -4.016 24.199 1.00 98.69 88 VAL A C 1
ATOM 703 O O . VAL A 1 88 ? -12.377 -3.753 23.121 1.00 98.69 88 VAL A O 1
ATOM 706 N N . VAL A 1 89 ? -12.448 -3.519 25.352 1.00 98.56 89 VAL A N 1
ATOM 707 C CA . VAL A 1 89 ? -11.298 -2.603 25.415 1.00 98.56 89 VAL A CA 1
ATOM 708 C C . VAL A 1 89 ? -10.016 -3.285 24.932 1.00 98.56 89 VAL A C 1
ATOM 710 O O . VAL A 1 89 ? -9.274 -2.693 24.148 1.00 98.56 89 VAL A O 1
ATOM 713 N N . ALA A 1 90 ? -9.767 -4.528 25.351 1.00 98.50 90 ALA A N 1
ATOM 714 C CA . ALA A 1 90 ? -8.598 -5.293 24.921 1.00 98.50 90 ALA A CA 1
ATOM 715 C C . ALA A 1 90 ? -8.608 -5.552 23.406 1.00 98.50 90 ALA A C 1
ATOM 717 O O . ALA A 1 90 ? -7.614 -5.287 22.733 1.00 98.50 90 ALA A O 1
ATOM 718 N N . THR A 1 91 ? -9.747 -5.984 22.863 1.00 98.44 91 THR A N 1
ATOM 719 C CA . THR A 1 91 ? -9.917 -6.249 21.426 1.00 98.44 91 THR A CA 1
ATOM 720 C C . THR A 1 91 ? -9.749 -4.972 20.609 1.00 98.44 91 THR A C 1
ATOM 722 O O . THR A 1 91 ? -9.037 -4.967 19.611 1.00 98.44 91 THR A O 1
ATOM 725 N N . ASN A 1 92 ? -10.343 -3.859 21.053 1.00 98.44 92 ASN A N 1
ATOM 726 C CA . ASN A 1 92 ? -10.172 -2.568 20.391 1.00 98.44 92 ASN A CA 1
ATOM 727 C C . ASN A 1 92 ? -8.699 -2.129 20.380 1.00 98.44 92 ASN A C 1
ATOM 729 O O . ASN A 1 92 ? -8.217 -1.640 19.363 1.00 98.44 92 ASN A O 1
ATOM 733 N N . LYS A 1 93 ? -7.969 -2.324 21.486 1.00 98.38 93 LYS A N 1
ATOM 734 C CA . LYS A 1 93 ? -6.539 -2.003 21.546 1.00 98.38 93 LYS A CA 1
ATOM 735 C C . LYS A 1 93 ? -5.732 -2.847 20.554 1.00 98.38 93 LYS A C 1
ATOM 737 O O . LYS A 1 93 ? -4.978 -2.281 19.770 1.00 98.38 93 LYS A O 1
ATOM 742 N N . GLN A 1 94 ? -5.944 -4.163 20.540 1.00 98.38 94 GLN A N 1
ATOM 743 C CA . GLN A 1 94 ? -5.270 -5.073 19.606 1.00 98.38 94 GLN A CA 1
ATOM 744 C C . GLN A 1 94 ? -5.571 -4.722 18.145 1.00 98.38 94 GLN A C 1
ATOM 746 O O . GLN A 1 94 ? -4.665 -4.693 17.317 1.00 98.38 94 GLN A O 1
ATOM 751 N N . LEU A 1 95 ? -6.827 -4.391 17.831 1.00 98.31 95 LEU A N 1
ATOM 752 C CA . LEU A 1 95 ? -7.225 -3.974 16.488 1.00 98.31 95 LEU A CA 1
ATOM 753 C C . LEU A 1 95 ? -6.535 -2.672 16.063 1.00 98.31 95 LEU A C 1
ATOM 755 O O . LEU A 1 95 ? -6.095 -2.555 14.924 1.00 98.31 95 LEU A O 1
AT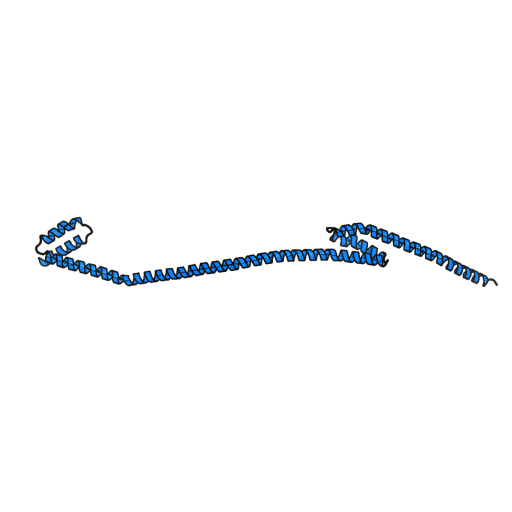OM 759 N N . GLN A 1 96 ? -6.426 -1.696 16.966 1.00 98.31 96 GLN A N 1
ATOM 760 C CA . GLN A 1 96 ? -5.737 -0.438 16.677 1.00 98.31 96 GLN A CA 1
ATOM 761 C C . GLN A 1 96 ? -4.230 -0.634 16.481 1.00 98.31 96 GLN A C 1
ATOM 763 O O . GLN A 1 96 ? -3.647 0.024 15.623 1.00 98.31 96 GLN A O 1
ATOM 768 N N . GLU A 1 97 ? -3.598 -1.513 17.256 1.00 97.69 97 GLU A N 1
ATOM 769 C CA . GLU A 1 97 ? -2.175 -1.843 17.111 1.00 97.69 97 GLU A CA 1
ATOM 770 C C . GLU A 1 97 ? -1.909 -2.540 15.770 1.00 97.69 97 GLU A C 1
ATOM 772 O O . GLU A 1 97 ? -1.137 -2.020 14.965 1.00 97.69 97 GLU A O 1
ATOM 777 N N . ALA A 1 98 ? -2.650 -3.609 15.463 1.00 97.88 98 ALA A N 1
ATOM 778 C CA . ALA A 1 98 ? -2.556 -4.298 14.175 1.00 97.88 98 ALA A CA 1
ATOM 779 C C . ALA A 1 98 ? -2.883 -3.368 12.990 1.00 97.88 98 ALA A C 1
ATOM 781 O O . ALA A 1 98 ? -2.247 -3.430 11.939 1.00 97.88 98 ALA A O 1
ATOM 782 N N . GLY A 1 99 ? -3.851 -2.461 13.160 1.00 98.38 99 GLY A N 1
ATOM 783 C CA . GLY A 1 99 ? -4.202 -1.462 12.154 1.00 98.38 99 GLY A CA 1
ATOM 784 C C . GLY A 1 99 ? -3.070 -0.474 11.862 1.00 98.38 99 GLY A C 1
ATOM 785 O O . GLY A 1 99 ? -2.860 -0.123 10.704 1.00 98.38 99 GLY A O 1
ATOM 786 N N . LYS A 1 100 ? -2.310 -0.044 12.878 1.00 97.75 100 LYS A N 1
ATOM 787 C CA . LYS A 1 100 ? -1.155 0.855 12.693 1.00 97.75 100 LYS A CA 1
ATOM 788 C C . LYS A 1 100 ? -0.015 0.176 11.938 1.00 97.75 100 LYS A C 1
ATOM 790 O O . LYS A 1 100 ? 0.559 0.783 11.034 1.00 97.75 100 LYS A O 1
ATOM 795 N N . GLU A 1 101 ? 0.291 -1.069 12.292 1.00 97.19 101 GLU A N 1
ATOM 796 C CA . GLU A 1 101 ? 1.294 -1.873 11.584 1.00 97.19 101 GLU A CA 1
ATOM 797 C C . GLU A 1 101 ? 0.899 -2.046 10.113 1.00 97.19 101 GLU A C 1
ATOM 799 O O . GLU A 1 101 ? 1.684 -1.735 9.220 1.00 97.19 101 GLU A O 1
ATOM 804 N N . LEU A 1 102 ? -0.362 -2.408 9.852 1.00 98.19 102 LEU A N 1
ATOM 805 C CA . LEU A 1 102 ? -0.877 -2.565 8.493 1.00 98.19 102 LEU A CA 1
ATOM 806 C C . LEU A 1 102 ? -0.792 -1.276 7.665 1.00 98.19 102 LEU A C 1
ATOM 808 O O . LEU A 1 102 ? -0.436 -1.327 6.490 1.00 98.19 102 LEU A O 1
ATOM 812 N N . VAL A 1 103 ? -1.123 -0.121 8.249 1.00 98.25 103 VAL A N 1
ATOM 813 C CA . VAL A 1 103 ? -1.004 1.173 7.554 1.00 98.25 103 VAL A CA 1
ATOM 814 C C . VAL A 1 103 ? 0.446 1.440 7.159 1.00 98.25 103 VAL A C 1
ATOM 816 O O . VAL A 1 103 ? 0.695 1.838 6.023 1.00 98.25 103 VAL A O 1
ATOM 819 N N . THR A 1 104 ? 1.394 1.154 8.051 1.00 97.50 104 THR A N 1
ATOM 820 C CA . THR A 1 104 ? 2.827 1.355 7.795 1.00 97.50 104 THR A CA 1
ATOM 821 C C . THR A 1 104 ? 3.298 0.486 6.623 1.00 97.50 104 THR A C 1
ATOM 823 O O . THR A 1 104 ? 3.866 0.995 5.659 1.00 97.50 104 THR A O 1
ATOM 826 N N . GLU A 1 105 ? 2.963 -0.806 6.636 1.00 98.00 105 GLU A N 1
ATOM 827 C CA . GLU A 1 105 ? 3.274 -1.740 5.542 1.00 98.00 105 GLU A CA 1
ATOM 828 C C . GLU A 1 105 ? 2.643 -1.308 4.204 1.00 98.00 105 GLU A C 1
ATOM 830 O O . GLU A 1 105 ? 3.252 -1.419 3.136 1.00 98.00 105 GLU A O 1
ATOM 835 N N . MET A 1 106 ? 1.425 -0.760 4.231 1.00 98.06 106 MET A N 1
ATOM 836 C CA . MET A 1 106 ? 0.749 -0.262 3.027 1.00 98.06 106 MET A CA 1
ATOM 837 C C . MET A 1 106 ? 1.416 0.991 2.446 1.00 98.06 106 MET A C 1
ATOM 839 O O . MET A 1 106 ? 1.480 1.143 1.218 1.00 98.06 106 MET A O 1
ATOM 843 N N . GLU A 1 107 ? 1.928 1.885 3.291 1.00 98.06 107 GLU A N 1
ATOM 844 C CA . GLU A 1 107 ? 2.712 3.044 2.856 1.00 98.06 107 GLU A CA 1
ATOM 845 C C . GLU A 1 107 ? 4.025 2.602 2.198 1.00 98.06 107 GLU A C 1
ATOM 847 O O . GLU A 1 107 ? 4.363 3.076 1.104 1.00 98.06 107 GLU A O 1
ATOM 852 N N . GLU A 1 108 ? 4.724 1.635 2.797 1.00 97.62 108 GLU A N 1
ATOM 853 C CA . GLU A 1 108 ? 5.940 1.060 2.220 1.00 97.62 108 GLU A CA 1
ATOM 854 C C . GLU A 1 108 ? 5.669 0.375 0.877 1.00 97.62 108 GLU A C 1
ATOM 856 O O . GLU A 1 108 ? 6.357 0.655 -0.112 1.00 97.62 108 GLU A O 1
ATOM 861 N N . LEU A 1 109 ? 4.613 -0.438 0.792 1.00 98.25 109 LEU A N 1
ATOM 862 C CA . LEU A 1 109 ? 4.194 -1.087 -0.449 1.00 98.25 109 LEU A CA 1
ATOM 863 C C . LEU A 1 109 ? 3.868 -0.063 -1.541 1.00 98.25 109 LEU A C 1
ATOM 865 O O . LEU A 1 109 ? 4.238 -0.242 -2.706 1.00 98.25 109 LEU A O 1
ATOM 869 N N . THR A 1 110 ? 3.194 1.029 -1.182 1.00 98.31 110 THR A N 1
ATOM 870 C CA . THR A 1 110 ? 2.872 2.111 -2.119 1.00 98.31 110 THR A CA 1
ATOM 871 C C . THR A 1 110 ? 4.146 2.771 -2.642 1.00 98.31 110 THR A C 1
ATOM 873 O O . THR A 1 110 ? 4.292 2.952 -3.856 1.00 98.31 110 THR A O 1
ATOM 876 N N . ARG A 1 111 ? 5.116 3.052 -1.763 1.00 97.88 111 ARG A N 1
ATOM 877 C CA . ARG A 1 111 ? 6.432 3.576 -2.154 1.00 97.88 111 ARG A CA 1
ATOM 878 C C . ARG A 1 111 ? 7.158 2.617 -3.100 1.00 97.88 111 ARG A C 1
ATOM 880 O O . ARG A 1 111 ? 7.656 3.051 -4.141 1.00 97.88 111 ARG A O 1
ATOM 887 N N . CYS A 1 112 ? 7.172 1.322 -2.790 1.00 98.06 112 CYS A N 1
ATOM 888 C CA . CYS A 1 112 ? 7.776 0.296 -3.639 1.00 98.06 112 CYS A CA 1
ATOM 889 C C . CYS A 1 112 ? 7.101 0.211 -5.014 1.00 98.06 112 CYS A C 1
ATOM 891 O O . CYS A 1 112 ? 7.792 0.124 -6.026 1.00 98.06 112 CYS A O 1
ATOM 893 N N . ARG A 1 113 ? 5.770 0.319 -5.094 1.00 98.25 113 ARG A N 1
ATOM 894 C CA . ARG A 1 113 ? 5.042 0.337 -6.376 1.00 98.25 113 ARG A CA 1
ATOM 895 C C . ARG A 1 113 ? 5.397 1.546 -7.235 1.00 98.25 113 ARG A C 1
ATOM 897 O O . ARG A 1 113 ? 5.556 1.407 -8.447 1.00 98.25 113 ARG A O 1
ATOM 904 N N . VAL A 1 114 ? 5.558 2.724 -6.631 1.00 98.19 114 VAL A N 1
ATOM 905 C CA . VAL A 1 114 ? 6.016 3.921 -7.356 1.00 98.19 114 VAL A CA 1
ATOM 906 C C . VAL A 1 114 ? 7.430 3.709 -7.896 1.00 98.19 114 VAL A C 1
ATOM 908 O O . VAL A 1 114 ? 7.680 3.976 -9.071 1.00 98.19 114 VAL A O 1
ATOM 911 N N . GLN A 1 115 ? 8.339 3.177 -7.075 1.00 98.19 115 GLN A N 1
ATOM 912 C CA . GLN A 1 115 ? 9.696 2.841 -7.513 1.00 98.19 115 GLN A CA 1
ATOM 913 C C . GLN A 1 115 ? 9.679 1.826 -8.659 1.00 98.19 115 GLN A C 1
ATOM 915 O O . GLN A 1 115 ? 10.313 2.063 -9.683 1.00 98.19 115 GLN A O 1
ATOM 920 N N . GLN A 1 116 ? 8.899 0.752 -8.542 1.00 98.31 116 GLN A N 1
ATOM 921 C CA . GLN A 1 116 ? 8.745 -0.256 -9.588 1.00 98.31 116 GLN A CA 1
ATOM 922 C C . GLN A 1 116 ? 8.223 0.355 -10.893 1.00 98.31 116 GLN A C 1
ATOM 924 O O . GLN A 1 116 ? 8.763 0.067 -11.960 1.00 98.31 116 GLN A O 1
ATOM 929 N N . ARG A 1 117 ? 7.224 1.245 -10.826 1.00 98.44 117 ARG A N 1
ATOM 930 C CA . ARG A 1 117 ? 6.705 1.948 -12.007 1.00 98.44 117 ARG A CA 1
ATOM 931 C C . ARG A 1 117 ? 7.773 2.826 -12.658 1.00 98.44 117 ARG A C 1
ATOM 933 O O . ARG A 1 117 ? 7.891 2.839 -13.883 1.00 98.44 117 ARG A O 1
ATOM 940 N N . ASN A 1 118 ? 8.555 3.544 -11.853 1.00 98.31 118 ASN A N 1
ATOM 941 C CA . ASN A 1 118 ? 9.641 4.393 -12.343 1.00 98.31 118 ASN A CA 1
ATOM 942 C C . ASN A 1 118 ? 10.751 3.560 -12.997 1.00 98.31 118 ASN A C 1
ATOM 944 O O . ASN A 1 118 ? 11.241 3.932 -14.064 1.00 98.31 118 ASN A O 1
ATOM 948 N N . ILE A 1 119 ? 11.107 2.420 -12.399 1.00 98.38 119 ILE A N 1
ATOM 949 C CA . ILE A 1 119 ? 12.068 1.466 -12.960 1.00 98.38 119 ILE A CA 1
ATOM 950 C C . ILE A 1 119 ? 11.554 0.932 -14.298 1.00 98.38 119 ILE A C 1
ATOM 952 O O . ILE A 1 119 ? 12.259 1.062 -15.293 1.00 98.38 119 ILE A O 1
ATOM 956 N N . ALA A 1 120 ? 10.323 0.415 -14.359 1.00 98.38 120 ALA A N 1
ATOM 957 C CA . ALA A 1 120 ? 9.730 -0.098 -15.596 1.00 98.38 120 ALA A CA 1
ATOM 958 C C . ALA A 1 120 ? 9.706 0.968 -16.704 1.00 98.38 120 ALA A C 1
ATOM 960 O O . ALA A 1 120 ? 10.201 0.737 -17.802 1.00 98.38 120 ALA A O 1
ATOM 961 N N . THR A 1 121 ? 9.256 2.184 -16.375 1.00 97.69 121 THR A N 1
ATOM 962 C CA . THR A 1 121 ? 9.255 3.308 -17.325 1.00 97.69 121 THR A CA 1
ATOM 963 C C . THR A 1 121 ? 10.668 3.615 -17.826 1.00 97.69 121 THR A C 1
ATOM 965 O O . THR A 1 121 ? 10.865 3.872 -19.011 1.00 97.69 121 THR A O 1
ATOM 968 N N . THR A 1 122 ? 11.666 3.589 -16.939 1.00 97.44 122 THR A N 1
ATOM 969 C CA . THR A 1 122 ? 13.068 3.838 -17.303 1.00 97.44 122 THR A CA 1
ATOM 970 C C . THR A 1 122 ? 13.601 2.742 -18.217 1.00 97.44 122 THR A C 1
ATOM 972 O O . THR A 1 122 ? 14.235 3.057 -19.220 1.00 97.44 122 THR A O 1
ATOM 975 N N . VAL A 1 123 ? 13.306 1.475 -17.919 1.00 98.12 123 VAL A N 1
ATOM 976 C CA . VAL A 1 123 ? 13.661 0.330 -18.767 1.00 98.12 123 VAL A CA 1
ATOM 977 C C . VAL A 1 123 ? 13.057 0.492 -20.162 1.00 98.12 123 VAL A C 1
ATOM 979 O O . VAL A 1 123 ? 13.790 0.401 -21.142 1.00 98.12 123 VAL A O 1
ATOM 982 N N . ASP A 1 124 ? 11.775 0.840 -20.271 1.00 96.62 124 ASP A N 1
ATOM 983 C CA . ASP A 1 124 ? 11.120 1.063 -21.566 1.00 96.62 124 ASP A CA 1
ATOM 984 C C . ASP A 1 124 ? 11.779 2.202 -22.354 1.00 96.62 124 ASP A C 1
ATOM 986 O O . ASP A 1 124 ? 12.018 2.090 -23.558 1.00 96.62 124 ASP A O 1
ATOM 990 N N . LYS A 1 125 ? 12.127 3.305 -21.676 1.00 94.75 125 LYS A N 1
ATOM 991 C CA . LYS A 1 125 ? 12.834 4.429 -22.306 1.00 94.75 125 LYS A CA 1
ATOM 992 C C . LYS A 1 125 ? 14.247 4.055 -22.753 1.00 94.75 125 LYS A C 1
ATOM 994 O O . LYS A 1 125 ? 14.671 4.493 -23.819 1.00 94.75 125 LYS A O 1
ATOM 999 N N . LEU A 1 126 ? 14.976 3.260 -21.972 1.00 95.69 126 LEU A N 1
ATOM 1000 C CA . LEU A 1 126 ? 16.304 2.775 -22.350 1.00 95.69 126 LEU A CA 1
ATOM 1001 C C . LEU A 1 126 ? 16.227 1.805 -23.532 1.00 95.69 126 LEU A C 1
ATOM 1003 O O . LEU A 1 126 ? 17.005 1.949 -24.472 1.00 95.69 126 LEU A O 1
ATOM 1007 N N . ASN A 1 127 ? 15.254 0.893 -23.531 1.00 95.81 127 ASN A N 1
ATOM 1008 C CA . ASN A 1 127 ? 15.011 -0.041 -24.631 1.00 95.81 127 ASN A CA 1
ATOM 1009 C C . ASN A 1 127 ? 14.674 0.680 -25.940 1.00 95.81 127 ASN A C 1
ATOM 1011 O O . ASN A 1 127 ? 15.088 0.233 -27.004 1.00 95.81 127 ASN A O 1
ATOM 1015 N N . LEU A 1 128 ? 13.981 1.819 -25.876 1.00 93.94 128 LEU A N 1
ATOM 1016 C CA . LEU A 1 128 ? 13.729 2.655 -27.050 1.00 93.94 128 LEU A CA 1
ATOM 1017 C C . LEU A 1 128 ? 15.014 3.309 -27.591 1.00 93.94 128 LEU A C 1
ATOM 1019 O O . LEU A 1 128 ? 15.194 3.426 -28.800 1.00 93.94 128 LEU A O 1
ATOM 1023 N N . CYS A 1 129 ? 15.912 3.740 -26.702 1.00 95.12 129 CYS A N 1
ATOM 1024 C CA . CYS A 1 129 ? 17.152 4.423 -27.074 1.00 95.12 129 CYS A CA 1
ATOM 1025 C C . CYS A 1 129 ? 18.256 3.470 -27.555 1.00 95.12 129 CYS A C 1
ATOM 1027 O O . CYS A 1 129 ? 19.091 3.869 -28.369 1.00 95.12 129 CYS A O 1
ATOM 1029 N N . LEU A 1 130 ? 18.287 2.232 -27.056 1.00 95.62 130 LEU A N 1
ATOM 1030 C CA . LEU A 1 130 ? 19.381 1.290 -27.292 1.00 95.62 130 LEU A CA 1
ATOM 1031 C C . LEU A 1 130 ? 19.624 0.990 -28.788 1.00 95.62 130 LEU A C 1
ATOM 1033 O O . LEU A 1 130 ? 20.766 1.157 -29.222 1.00 95.62 130 LEU A O 1
ATOM 1037 N N . PRO A 1 131 ? 18.605 0.676 -29.619 1.00 93.75 131 PRO A N 1
ATOM 1038 C CA . PRO A 1 131 ? 18.813 0.415 -31.045 1.00 93.75 131 PRO A CA 1
ATOM 1039 C C . PRO A 1 131 ? 19.425 1.604 -31.795 1.00 93.75 131 PRO A C 1
ATOM 1041 O O . PRO A 1 131 ? 20.251 1.420 -32.687 1.00 93.75 131 PRO A O 1
ATOM 1044 N N . VAL A 1 132 ? 19.064 2.833 -31.406 1.00 95.38 132 VAL A N 1
ATOM 1045 C CA . VAL A 1 132 ? 19.586 4.071 -32.008 1.00 95.38 132 VAL A CA 1
ATOM 1046 C C . VAL A 1 132 ? 21.085 4.202 -31.743 1.00 95.38 132 VAL A C 1
ATOM 1048 O O . VAL A 1 132 ? 21.867 4.479 -32.654 1.00 95.38 132 VAL A O 1
ATOM 1051 N N . LEU A 1 133 ? 21.499 3.968 -30.494 1.00 94.94 133 LEU A N 1
ATOM 1052 C CA . LEU A 1 133 ? 22.901 4.033 -30.083 1.00 94.94 133 LEU A CA 1
ATOM 1053 C C . LEU A 1 133 ? 23.731 2.915 -30.727 1.00 94.94 133 LEU A C 1
ATOM 1055 O O . LEU A 1 133 ? 24.829 3.177 -31.221 1.00 94.94 133 LEU A O 1
ATOM 1059 N N . GLU A 1 134 ? 23.202 1.692 -30.773 1.00 95.31 134 GLU A N 1
ATOM 1060 C CA . GLU A 1 134 ? 23.858 0.559 -31.430 1.00 95.31 134 GLU A CA 1
ATOM 1061 C C . GLU A 1 134 ? 24.051 0.801 -32.928 1.00 95.31 134 GLU A C 1
ATOM 1063 O O . GLU A 1 134 ? 25.133 0.563 -33.466 1.00 95.31 134 GLU A O 1
ATOM 1068 N N . MET A 1 135 ? 23.020 1.301 -33.610 1.00 94.69 135 MET A N 1
ATOM 1069 C CA . MET A 1 135 ? 23.081 1.588 -35.038 1.00 94.69 135 MET A CA 1
ATOM 1070 C C . MET A 1 135 ? 24.061 2.720 -35.350 1.00 94.69 135 MET A C 1
ATOM 1072 O O . MET A 1 135 ? 24.856 2.605 -36.283 1.00 94.69 135 MET A O 1
ATOM 1076 N N . TYR A 1 136 ? 24.079 3.774 -34.533 1.00 94.19 136 TYR A N 1
ATOM 1077 C CA . TYR A 1 136 ? 25.063 4.846 -34.660 1.00 94.19 136 TYR A CA 1
ATOM 1078 C C . TYR A 1 136 ? 26.502 4.364 -34.386 1.00 94.19 136 TYR A C 1
ATOM 1080 O O . TYR A 1 136 ? 27.440 4.792 -35.063 1.00 94.19 136 TYR A O 1
ATOM 1088 N N . SER A 1 137 ? 26.698 3.435 -33.442 1.00 95.12 137 SER A N 1
ATOM 1089 C CA . SER A 1 137 ? 28.002 2.792 -33.215 1.00 95.12 137 SER A CA 1
ATOM 1090 C C . SER A 1 137 ? 28.445 1.978 -34.435 1.00 95.12 137 SER A C 1
ATOM 1092 O O . SER A 1 137 ? 29.552 2.176 -34.939 1.00 95.12 137 SER A O 1
ATOM 1094 N N . LYS A 1 138 ? 27.553 1.136 -34.977 1.00 95.50 138 LYS A N 1
ATOM 1095 C CA . LYS A 1 138 ? 27.802 0.347 -36.196 1.00 95.50 138 LYS A CA 1
ATOM 1096 C C . LYS A 1 138 ? 28.119 1.236 -37.400 1.00 95.50 138 LYS A C 1
ATOM 1098 O O . LYS A 1 138 ? 29.029 0.919 -38.162 1.00 95.50 138 LYS A O 1
ATOM 1103 N N . LEU A 1 139 ? 27.433 2.371 -37.551 1.00 94.75 139 LEU A N 1
ATOM 1104 C CA . LEU A 1 139 ? 27.735 3.371 -38.580 1.00 94.75 139 LEU A CA 1
ATOM 1105 C C . LEU A 1 139 ? 29.190 3.849 -38.477 1.00 94.75 139 LEU A C 1
ATOM 1107 O O . LEU A 1 139 ? 29.928 3.803 -39.463 1.00 94.75 139 LEU A O 1
ATOM 1111 N N . LYS A 1 140 ? 29.628 4.255 -37.278 1.00 92.69 140 LYS A N 1
ATOM 1112 C CA . LYS A 1 140 ? 31.016 4.687 -37.046 1.00 92.69 140 LYS A CA 1
ATOM 1113 C C . LYS A 1 140 ? 32.029 3.581 -37.341 1.00 92.69 140 LYS A C 1
ATOM 1115 O O . LYS A 1 140 ? 33.105 3.869 -37.860 1.00 92.69 140 LYS A O 1
ATOM 1120 N N . GLU A 1 141 ? 31.706 2.327 -37.039 1.00 95.69 141 GLU A N 1
ATOM 1121 C CA . GLU A 1 141 ? 32.550 1.178 -37.386 1.00 95.69 141 GLU A CA 1
ATOM 1122 C C . GLU A 1 141 ? 32.657 0.971 -38.902 1.00 95.69 141 GLU A C 1
ATOM 1124 O O . GLU A 1 141 ? 33.765 0.785 -39.406 1.00 95.69 141 GLU A O 1
ATOM 1129 N N . GLN A 1 142 ? 31.551 1.070 -39.653 1.00 94.25 142 GLN A N 1
ATOM 1130 C CA . GLN A 1 142 ? 31.591 0.979 -41.120 1.00 94.25 142 GLN A CA 1
ATOM 1131 C C . GLN A 1 142 ? 32.433 2.096 -41.741 1.00 94.25 142 GLN A C 1
ATOM 1133 O O . GLN A 1 142 ? 33.199 1.838 -42.672 1.00 94.25 142 GLN A O 1
ATOM 1138 N N . MET A 1 143 ? 32.335 3.315 -41.203 1.00 91.56 143 MET A N 1
ATOM 1139 C CA . MET A 1 143 ? 33.159 4.443 -41.643 1.00 91.56 143 MET A CA 1
ATOM 1140 C C . MET A 1 143 ? 34.651 4.178 -41.408 1.00 91.56 143 MET A C 1
ATOM 1142 O O . MET A 1 143 ? 35.452 4.346 -42.325 1.00 91.56 143 MET A O 1
ATOM 1146 N N . LYS A 1 144 ? 35.027 3.677 -40.222 1.00 92.38 144 LYS A N 1
ATOM 1147 C CA . LYS A 1 144 ? 36.417 3.282 -39.920 1.00 92.38 144 LYS A CA 1
ATOM 1148 C C . LYS A 1 144 ? 36.920 2.160 -40.829 1.00 92.38 144 LYS A C 1
ATOM 1150 O O . LYS A 1 144 ? 38.080 2.168 -41.223 1.00 92.38 144 LYS A O 1
ATOM 1155 N N . ALA A 1 145 ? 36.049 1.219 -41.188 1.00 94.31 145 ALA A N 1
ATOM 1156 C CA . ALA A 1 145 ? 36.361 0.123 -42.103 1.00 94.31 145 ALA A CA 1
ATOM 1157 C C . ALA A 1 145 ? 36.373 0.537 -43.591 1.00 94.31 145 ALA A C 1
ATOM 1159 O O . ALA A 1 145 ? 36.483 -0.337 -44.452 1.00 94.31 145 ALA A O 1
ATOM 1160 N N . LYS A 1 146 ? 36.221 1.835 -43.907 1.00 91.00 146 LYS A N 1
ATOM 1161 C CA . LYS A 1 146 ? 36.093 2.384 -45.271 1.00 91.00 146 LYS A CA 1
ATOM 1162 C C . LYS A 1 146 ? 34.959 1.761 -46.101 1.00 91.00 146 LYS A C 1
ATOM 1164 O O . LYS A 1 146 ? 34.969 1.777 -47.330 1.00 91.00 146 LYS A O 1
ATOM 1169 N N . ARG A 1 147 ? 33.940 1.204 -45.441 1.00 92.56 147 ARG A N 1
ATOM 1170 C CA . ARG A 1 147 ? 32.744 0.640 -46.086 1.00 92.56 147 ARG A CA 1
ATOM 1171 C C . ARG A 1 147 ? 31.694 1.735 -46.246 1.00 92.56 147 ARG A C 1
ATOM 1173 O O . ARG A 1 147 ? 30.676 1.756 -45.557 1.00 92.56 147 ARG A O 1
ATOM 1180 N N . TYR A 1 148 ? 31.959 2.652 -47.172 1.00 92.69 148 TYR A N 1
ATOM 1181 C CA . TYR A 1 148 ? 31.191 3.887 -47.337 1.00 92.69 148 TYR A CA 1
ATOM 1182 C C . TYR A 1 148 ? 29.740 3.671 -47.781 1.00 92.69 148 TYR A C 1
ATOM 1184 O O . TYR A 1 148 ? 28.839 4.326 -47.265 1.00 92.69 148 TYR A O 1
ATOM 1192 N N . TYR A 1 149 ? 29.480 2.712 -48.673 1.00 91.44 149 TYR A N 1
ATOM 1193 C CA . TYR A 1 149 ? 28.117 2.438 -49.138 1.00 91.44 149 TYR A CA 1
ATOM 1194 C C . TYR A 1 149 ? 27.197 1.874 -48.030 1.00 91.44 149 TYR A C 1
ATOM 1196 O O . TYR A 1 149 ? 26.136 2.456 -47.791 1.00 91.44 149 TYR A O 1
ATOM 1204 N N . PRO A 1 150 ? 27.586 0.819 -47.278 1.00 93.94 150 PRO A N 1
ATOM 1205 C CA . PRO A 1 150 ? 26.827 0.382 -46.103 1.00 93.94 150 PRO A CA 1
ATOM 1206 C C . PRO A 1 150 ? 26.652 1.477 -45.045 1.00 93.94 150 PRO A C 1
ATOM 1208 O O . PRO A 1 150 ? 25.583 1.564 -44.444 1.00 93.94 150 PRO A O 1
ATOM 1211 N N . ALA A 1 151 ? 27.672 2.317 -44.834 1.00 94.81 151 ALA A N 1
ATOM 1212 C CA . ALA A 1 151 ? 27.598 3.443 -43.907 1.00 94.81 151 ALA A CA 1
ATOM 1213 C C . ALA A 1 151 ? 26.520 4.457 -44.328 1.00 94.81 151 ALA A C 1
ATOM 1215 O O . ALA A 1 151 ? 25.667 4.795 -43.515 1.00 94.81 151 ALA A O 1
ATOM 1216 N N . LEU A 1 152 ? 26.488 4.882 -45.597 1.00 94.00 152 LEU A N 1
ATOM 1217 C CA . LEU A 1 152 ? 25.460 5.804 -46.102 1.00 94.00 152 LEU A CA 1
ATOM 1218 C C . LEU A 1 152 ? 24.047 5.236 -45.939 1.00 94.00 152 LEU A C 1
ATOM 1220 O O . LEU A 1 152 ? 23.158 5.932 -45.458 1.00 94.00 152 LEU A O 1
ATOM 1224 N N . LYS A 1 153 ? 23.855 3.947 -46.246 1.00 94.06 153 LYS A N 1
ATOM 1225 C CA . LYS A 1 153 ? 22.554 3.288 -46.071 1.00 94.06 153 LYS A CA 1
ATOM 1226 C C . LYS A 1 153 ? 22.111 3.250 -44.603 1.00 94.06 153 LYS A C 1
ATOM 1228 O O . LYS A 1 153 ? 20.945 3.496 -44.313 1.00 94.06 153 LYS A O 1
ATOM 1233 N N . MET A 1 154 ? 23.022 2.951 -43.672 1.00 94.00 154 MET A N 1
ATOM 1234 C CA . MET A 1 154 ? 22.714 3.008 -42.235 1.00 94.00 154 MET A CA 1
ATOM 1235 C C . MET A 1 154 ? 22.389 4.426 -41.779 1.00 94.00 154 MET A C 1
ATOM 1237 O O . MET A 1 154 ? 21.521 4.609 -40.937 1.00 94.00 154 MET A O 1
ATOM 1241 N N . LEU A 1 155 ? 23.083 5.422 -42.318 1.00 94.62 155 LEU A N 1
ATOM 1242 C CA . LEU A 1 155 ? 22.876 6.821 -41.975 1.00 94.62 155 LEU A CA 1
ATOM 1243 C C . LEU A 1 155 ? 21.460 7.278 -42.376 1.00 94.62 155 LEU A C 1
ATOM 1245 O O . LEU A 1 155 ? 20.768 7.879 -41.557 1.00 94.62 155 LEU A O 1
ATOM 1249 N N . ASP A 1 156 ? 20.992 6.904 -43.569 1.00 93.31 156 ASP A N 1
ATOM 1250 C CA . ASP A 1 156 ? 19.626 7.204 -44.019 1.00 93.31 156 ASP A CA 1
ATOM 1251 C C . ASP A 1 156 ? 18.555 6.516 -43.160 1.00 93.31 156 ASP A C 1
ATOM 1253 O O . ASP A 1 156 ? 17.608 7.169 -42.723 1.00 93.31 156 ASP A O 1
ATOM 1257 N N . VAL A 1 157 ? 18.719 5.224 -42.853 1.00 93.88 157 VAL A N 1
ATOM 1258 C CA . VAL A 1 157 ? 17.779 4.491 -41.982 1.00 93.88 157 VAL A CA 1
ATOM 1259 C C . VAL A 1 157 ? 17.762 5.082 -40.566 1.00 93.88 157 VAL A C 1
ATOM 1261 O O . VAL A 1 157 ? 16.702 5.226 -39.958 1.00 93.88 157 VAL A O 1
ATOM 1264 N N . LEU A 1 158 ? 18.922 5.481 -40.037 1.00 94.19 158 LEU A N 1
ATOM 1265 C CA . LEU A 1 158 ? 19.026 6.096 -38.714 1.00 94.19 158 LEU A CA 1
ATOM 1266 C C . LEU A 1 158 ? 18.254 7.424 -38.651 1.00 94.19 158 LEU A C 1
ATOM 1268 O O . LEU A 1 158 ? 17.581 7.690 -37.655 1.00 94.19 158 LEU A O 1
ATOM 1272 N N . GLU A 1 159 ? 18.330 8.239 -39.705 1.00 93.31 159 GLU A N 1
ATOM 1273 C CA . GLU A 1 159 ? 17.624 9.520 -39.799 1.00 93.31 159 GLU A CA 1
ATOM 1274 C C . GLU A 1 159 ? 16.114 9.366 -39.972 1.00 93.31 159 GLU A C 1
ATOM 1276 O O . GLU A 1 159 ? 15.356 10.066 -39.304 1.00 93.31 159 GLU A O 1
ATOM 1281 N N . GLN A 1 160 ? 15.681 8.462 -40.852 1.00 92.88 160 GLN A N 1
ATOM 1282 C CA . GLN A 1 160 ? 14.274 8.348 -41.238 1.00 92.88 160 GLN A CA 1
ATOM 1283 C C . GLN A 1 160 ? 13.453 7.484 -40.273 1.00 92.88 160 GLN A C 1
ATOM 1285 O O . GLN A 1 160 ? 12.293 7.798 -40.017 1.00 92.88 160 GLN A O 1
ATOM 1290 N N . GLU A 1 161 ? 14.029 6.412 -39.720 1.00 91.88 161 GLU A N 1
ATOM 1291 C CA . GLU A 1 161 ? 13.268 5.416 -38.949 1.00 91.88 161 GLU A CA 1
ATOM 1292 C C . GLU A 1 161 ? 13.521 5.510 -37.439 1.00 91.88 161 GLU A C 1
ATOM 1294 O O . GLU A 1 161 ? 12.584 5.435 -36.646 1.00 91.88 161 GLU A O 1
ATOM 1299 N N . TYR A 1 162 ? 14.773 5.703 -37.016 1.00 92.19 162 TYR A N 1
ATOM 1300 C CA . TYR A 1 162 ? 15.160 5.550 -35.607 1.00 92.19 162 TYR A CA 1
ATOM 1301 C C . TYR A 1 162 ? 15.169 6.862 -34.813 1.00 92.19 162 TYR A C 1
ATOM 1303 O O . TYR A 1 162 ? 14.661 6.912 -33.692 1.00 92.19 162 TYR A O 1
ATOM 1311 N N . LEU A 1 163 ? 15.732 7.943 -35.361 1.00 93.00 163 LEU A N 1
ATOM 1312 C CA . LEU A 1 163 ? 15.840 9.226 -34.653 1.00 93.00 163 LEU A CA 1
ATOM 1313 C C . LEU A 1 163 ? 14.492 9.912 -34.348 1.00 93.00 163 LEU A C 1
ATOM 1315 O O . LEU A 1 163 ? 14.385 10.494 -33.261 1.00 93.00 163 LEU A O 1
ATOM 1319 N N . PRO A 1 164 ? 13.438 9.810 -35.186 1.00 92.50 164 PRO A N 1
ATOM 1320 C CA . PRO A 1 164 ? 12.120 10.351 -34.850 1.00 92.50 164 PRO A CA 1
ATOM 1321 C C . PRO A 1 164 ? 11.531 9.752 -33.565 1.00 92.50 164 PRO A C 1
ATOM 1323 O O . PRO A 1 164 ? 10.915 10.476 -32.776 1.00 92.50 164 PRO A O 1
ATOM 13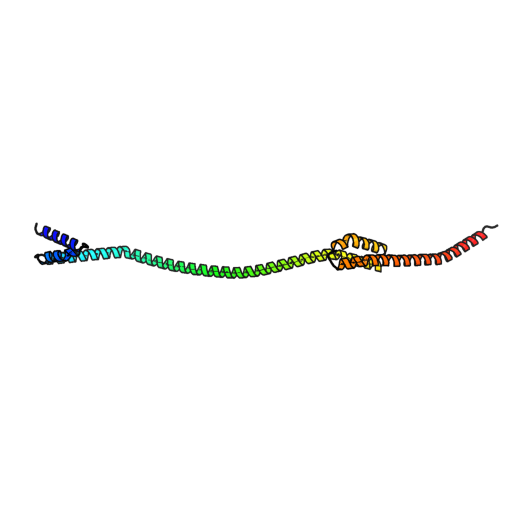26 N N . LEU A 1 165 ? 11.793 8.463 -33.305 1.00 91.38 165 LEU A N 1
ATOM 1327 C CA . LEU A 1 165 ? 11.301 7.731 -32.129 1.00 91.38 165 LEU A CA 1
ATOM 1328 C C . LEU A 1 165 ? 11.868 8.276 -30.809 1.00 91.38 165 LEU A C 1
ATOM 1330 O O . LEU A 1 165 ? 11.237 8.165 -29.760 1.00 91.38 165 LEU A O 1
ATOM 1334 N N . VAL A 1 166 ? 13.054 8.887 -30.856 1.00 94.50 166 VAL A N 1
ATOM 1335 C CA . VAL A 1 166 ? 13.786 9.411 -29.690 1.00 94.50 166 VAL A CA 1
ATOM 1336 C C . VAL A 1 166 ? 13.985 10.930 -29.753 1.00 94.50 166 VAL A C 1
ATOM 1338 O O . VAL A 1 166 ? 14.834 11.484 -29.052 1.00 94.50 166 VAL A O 1
ATOM 1341 N N . SER A 1 167 ? 13.191 11.630 -30.565 1.00 91.62 167 SER A N 1
ATOM 1342 C CA . SER A 1 167 ? 13.288 13.080 -30.815 1.00 91.62 167 SER A CA 1
ATOM 1343 C C . SER A 1 167 ? 13.188 13.952 -29.554 1.00 91.62 167 SER A C 1
ATOM 1345 O O . SER A 1 167 ? 13.773 15.032 -29.493 1.00 91.62 167 SER A O 1
ATOM 1347 N N . GLN A 1 168 ? 12.510 13.466 -28.511 1.00 91.50 168 GLN A N 1
ATOM 1348 C CA . GLN A 1 168 ? 12.394 14.149 -27.216 1.00 91.50 168 GLN A CA 1
ATOM 1349 C C . GLN A 1 168 ? 13.715 14.232 -26.426 1.00 91.50 168 GLN A C 1
ATOM 1351 O O . GLN A 1 168 ? 13.842 15.043 -25.508 1.00 91.50 168 GLN A O 1
ATOM 1356 N N . TYR A 1 169 ? 14.702 13.390 -26.744 1.00 93.94 169 TYR A N 1
ATOM 1357 C CA . TYR A 1 169 ? 15.967 13.334 -26.018 1.00 93.94 169 TYR A CA 1
ATOM 1358 C C . TYR A 1 169 ? 17.028 14.237 -26.648 1.00 93.94 169 TYR A C 1
ATOM 1360 O O . TYR A 1 169 ? 17.209 14.273 -27.857 1.00 93.94 169 TYR A O 1
ATOM 1368 N N . ARG A 1 170 ? 17.832 14.919 -25.826 1.00 93.50 170 ARG A N 1
ATOM 1369 C CA . ARG A 1 170 ? 18.882 15.827 -26.328 1.00 93.50 170 ARG A CA 1
ATOM 1370 C C . ARG A 1 170 ? 19.931 15.147 -27.214 1.00 93.50 170 ARG A C 1
ATOM 1372 O O . ARG A 1 170 ? 20.440 15.780 -28.135 1.00 93.50 170 ARG A O 1
ATOM 1379 N N . PHE A 1 171 ? 20.264 13.884 -26.942 1.00 93.44 171 PHE A N 1
ATOM 1380 C CA . PHE A 1 171 ? 21.290 13.175 -27.711 1.00 93.44 171 PHE A CA 1
ATOM 1381 C C . PHE A 1 171 ? 20.858 12.918 -29.163 1.00 93.44 171 PHE A C 1
ATOM 1383 O O . PHE A 1 171 ? 21.711 12.930 -30.047 1.00 93.44 171 PHE A O 1
ATOM 1390 N N . SER A 1 172 ? 19.559 12.726 -29.427 1.00 93.50 172 SER A N 1
ATOM 1391 C CA . SER A 1 172 ? 19.061 12.469 -30.783 1.00 93.50 172 SER A CA 1
ATOM 1392 C C . SER A 1 172 ? 19.204 13.708 -31.662 1.00 93.50 172 SER A C 1
ATOM 1394 O O . SER A 1 172 ? 19.654 13.607 -32.799 1.00 93.50 172 SER A O 1
ATOM 1396 N N . ARG A 1 173 ? 18.953 14.897 -31.100 1.00 90.81 173 ARG A N 1
ATOM 1397 C CA . ARG A 1 173 ? 19.201 16.177 -31.774 1.00 90.81 173 ARG A CA 1
ATOM 1398 C C . ARG A 1 173 ? 20.677 16.367 -32.127 1.00 90.81 173 ARG A C 1
ATOM 1400 O O . ARG A 1 173 ? 20.991 16.698 -33.262 1.00 90.81 173 ARG A O 1
ATOM 1407 N N . LEU A 1 174 ? 21.581 16.082 -31.187 1.00 92.25 174 LEU A N 1
ATOM 1408 C CA . LEU A 1 174 ? 23.023 16.150 -31.447 1.00 92.25 174 LEU A CA 1
ATOM 1409 C C . LEU A 1 174 ? 23.451 15.181 -32.563 1.00 92.25 174 LEU A C 1
ATOM 1411 O O . LEU A 1 174 ? 24.295 15.521 -33.393 1.00 92.25 174 LEU A O 1
ATOM 1415 N N . MET A 1 175 ? 22.875 13.975 -32.587 1.00 93.31 175 MET A N 1
ATOM 1416 C CA . MET A 1 175 ? 23.120 13.008 -33.657 1.00 93.31 175 MET A CA 1
ATOM 1417 C C . MET A 1 175 ? 22.635 13.536 -35.007 1.00 93.31 175 MET A C 1
ATOM 1419 O O . MET A 1 175 ? 23.436 13.539 -35.939 1.00 93.31 175 MET A O 1
ATOM 1423 N N . LEU A 1 176 ? 21.395 14.035 -35.089 1.00 91.56 176 LEU A N 1
ATOM 1424 C CA . LEU A 1 176 ? 20.821 14.640 -36.300 1.00 91.56 176 LEU A CA 1
ATOM 1425 C C . LEU A 1 176 ? 21.710 15.758 -36.852 1.00 91.56 176 LEU A C 1
ATOM 1427 O O . LEU A 1 176 ? 22.058 15.729 -38.028 1.00 91.56 176 LEU A O 1
ATOM 1431 N N . ASP A 1 177 ? 22.169 16.675 -35.998 1.00 91.44 177 ASP A N 1
ATOM 1432 C CA . ASP A 1 177 ? 23.043 17.786 -36.403 1.00 91.44 177 ASP A CA 1
ATOM 1433 C C . ASP A 1 177 ? 24.406 17.304 -36.948 1.00 91.44 177 ASP A C 1
ATOM 1435 O O . ASP A 1 177 ? 25.072 17.997 -37.723 1.00 91.44 177 ASP A O 1
ATOM 1439 N N . T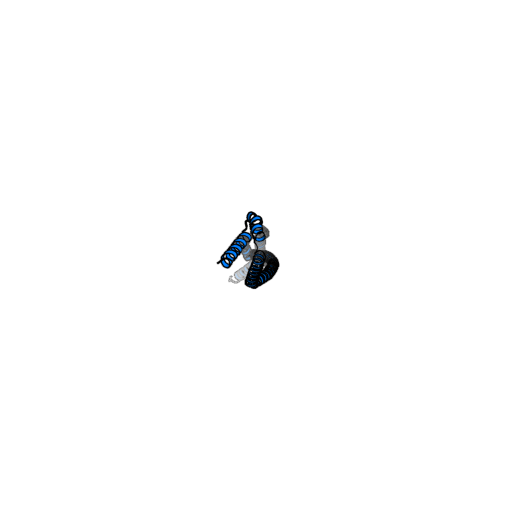HR A 1 178 ? 24.836 16.099 -36.563 1.00 91.94 178 THR A N 1
ATOM 1440 C CA . THR A 1 178 ? 26.105 15.496 -36.994 1.00 91.94 178 THR A CA 1
ATOM 1441 C C . THR A 1 178 ? 25.970 14.721 -38.312 1.00 91.94 178 THR A C 1
ATOM 1443 O O . THR A 1 178 ? 26.952 14.603 -39.047 1.00 91.94 178 THR A O 1
ATOM 1446 N N . LEU A 1 179 ? 24.778 14.219 -38.659 1.00 93.00 179 LEU A N 1
ATOM 1447 C CA . LEU A 1 179 ? 24.567 13.377 -39.847 1.00 93.00 179 LEU A CA 1
ATOM 1448 C C . LEU A 1 179 ? 24.974 14.047 -41.175 1.00 93.00 179 LEU A C 1
ATOM 1450 O O . LEU A 1 179 ? 25.668 13.395 -41.961 1.00 93.00 179 LEU A O 1
ATOM 1454 N N . PRO A 1 180 ? 24.644 15.329 -41.449 1.00 93.50 180 PRO A N 1
ATOM 1455 C CA . PRO A 1 180 ? 25.077 15.998 -42.677 1.00 93.50 180 PRO A CA 1
ATOM 1456 C C . PRO A 1 180 ? 26.600 16.077 -42.802 1.00 93.50 180 PRO A C 1
ATOM 1458 O O . PRO A 1 180 ? 27.142 15.911 -43.893 1.00 93.50 180 PRO A O 1
ATOM 1461 N N . ARG A 1 181 ? 27.302 16.277 -41.678 1.00 92.88 181 ARG A N 1
ATOM 1462 C CA . ARG A 1 181 ? 28.770 16.327 -41.655 1.00 92.88 181 ARG A CA 1
ATOM 1463 C C . ARG A 1 181 ? 29.372 14.968 -41.998 1.00 92.88 181 ARG A C 1
ATOM 1465 O O . ARG A 1 181 ? 30.288 14.913 -42.808 1.00 92.88 181 ARG A O 1
ATOM 1472 N N . LEU A 1 182 ? 28.817 13.884 -41.453 1.00 92.62 182 LEU A N 1
ATOM 1473 C CA . LEU A 1 182 ? 29.259 12.521 -41.773 1.00 92.62 182 LEU A CA 1
ATOM 1474 C C . LEU A 1 182 ? 29.010 12.170 -43.246 1.00 92.62 182 LEU A C 1
ATOM 1476 O O . LEU A 1 182 ? 29.863 11.552 -43.877 1.00 92.62 182 LEU A O 1
ATOM 1480 N N . ARG A 1 183 ? 27.877 12.593 -43.828 1.00 94.31 183 ARG A N 1
ATOM 1481 C CA . ARG A 1 183 ? 27.624 12.421 -45.271 1.00 94.31 183 ARG A CA 1
ATOM 1482 C C . ARG A 1 183 ? 28.671 13.137 -46.120 1.00 94.31 183 ARG A C 1
ATOM 1484 O O . ARG A 1 183 ? 29.164 12.559 -47.088 1.00 94.31 183 ARG A O 1
ATOM 1491 N N . GLN A 1 184 ? 29.007 14.373 -45.754 1.00 93.81 184 GLN A N 1
ATOM 1492 C CA . GLN A 1 184 ? 30.017 15.154 -46.461 1.00 93.81 184 GLN A CA 1
ATOM 1493 C C . GLN A 1 184 ? 31.407 14.515 -46.338 1.00 93.81 184 GLN A C 1
ATOM 1495 O O . GLN A 1 184 ? 32.080 14.337 -47.345 1.00 93.81 184 GLN A O 1
ATOM 1500 N N . GLU A 1 185 ? 31.788 14.066 -45.141 1.00 93.38 185 GLU A N 1
ATOM 1501 C CA . GLU A 1 185 ? 33.047 13.351 -44.907 1.00 93.38 185 GLU A CA 1
ATOM 1502 C C . GLU A 1 185 ? 33.155 12.085 -45.769 1.00 93.38 185 GLU A C 1
ATOM 1504 O O . GLU A 1 185 ? 34.159 11.880 -46.449 1.00 93.38 185 GLU A O 1
ATOM 1509 N N . ILE A 1 186 ? 32.103 11.255 -45.805 1.00 92.81 186 ILE A N 1
ATOM 1510 C CA . ILE A 1 186 ? 32.081 10.053 -46.650 1.00 92.81 186 ILE A CA 1
ATOM 1511 C C . ILE A 1 186 ? 32.264 10.424 -48.123 1.00 92.81 186 ILE A C 1
ATOM 1513 O O . ILE A 1 186 ? 33.026 9.757 -48.826 1.00 92.81 186 ILE A O 1
ATOM 1517 N N . ARG A 1 187 ? 31.580 11.472 -48.597 1.00 92.81 187 ARG A N 1
ATOM 1518 C CA . ARG A 1 187 ? 31.696 11.949 -49.978 1.00 92.81 187 ARG A CA 1
ATOM 1519 C C . ARG A 1 187 ? 33.123 12.382 -50.298 1.00 92.81 187 ARG A C 1
ATOM 1521 O O . ARG A 1 187 ? 33.655 11.951 -51.317 1.00 92.81 187 ARG A O 1
ATOM 1528 N N . ASP A 1 188 ? 33.725 13.199 -49.442 1.00 93.06 188 ASP A N 1
ATOM 1529 C CA . ASP A 1 188 ? 35.052 13.769 -49.671 1.00 93.06 188 ASP A CA 1
ATOM 1530 C C . ASP A 1 188 ? 36.124 12.674 -49.694 1.00 93.06 188 ASP A C 1
ATOM 1532 O O . ASP A 1 188 ? 36.924 12.616 -50.630 1.00 93.06 188 ASP A O 1
ATOM 1536 N N . VAL A 1 189 ? 36.087 11.740 -48.735 1.00 92.06 189 VAL A N 1
ATOM 1537 C CA . VAL A 1 189 ? 37.042 10.622 -48.701 1.00 92.06 189 VAL A CA 1
ATOM 1538 C C . VAL A 1 189 ? 36.819 9.660 -49.869 1.00 92.06 189 VAL A C 1
ATOM 1540 O O . VAL A 1 189 ? 37.782 9.278 -50.527 1.00 92.06 189 VAL A O 1
ATOM 1543 N N . SER A 1 190 ? 35.567 9.320 -50.195 1.00 91.69 190 SER A N 1
ATOM 1544 C CA . SER A 1 190 ? 35.274 8.436 -51.335 1.00 91.69 190 SER A CA 1
ATOM 1545 C C . SER A 1 190 ? 35.720 9.052 -52.664 1.00 91.69 190 SER A C 1
ATOM 1547 O O . SER A 1 190 ? 36.208 8.343 -53.543 1.00 91.69 190 SER A O 1
ATOM 1549 N N . MET A 1 191 ? 35.564 10.371 -52.824 1.00 92.69 191 MET A N 1
ATOM 1550 C CA . MET A 1 191 ? 35.994 11.074 -54.031 1.00 92.69 191 MET A CA 1
ATOM 1551 C C . MET A 1 191 ? 37.521 11.166 -54.121 1.00 92.69 191 MET A C 1
ATOM 1553 O O . MET A 1 191 ? 38.072 11.004 -55.208 1.00 92.69 191 MET A O 1
ATOM 1557 N N . SER A 1 192 ? 38.209 11.379 -52.995 1.00 93.25 192 SER A N 1
ATOM 1558 C CA . SER A 1 192 ? 39.674 11.312 -52.932 1.00 93.25 192 SER A CA 1
ATOM 1559 C C . SER A 1 192 ? 40.186 9.924 -53.320 1.00 93.25 192 SER A C 1
ATOM 1561 O O . SER A 1 192 ? 41.003 9.821 -54.230 1.00 93.25 192 SER A O 1
ATOM 1563 N N . ASP A 1 193 ? 39.647 8.862 -52.710 1.00 90.38 193 ASP A N 1
ATOM 1564 C CA . ASP A 1 193 ? 40.038 7.475 -52.997 1.00 90.38 193 ASP A CA 1
ATOM 1565 C C . ASP A 1 193 ? 39.802 7.124 -54.484 1.00 90.38 193 ASP A C 1
ATOM 1567 O O . ASP A 1 193 ? 40.625 6.454 -55.112 1.00 90.38 193 ASP A O 1
ATOM 1571 N N . LEU A 1 194 ? 38.705 7.611 -55.086 1.00 91.69 194 LEU A N 1
ATOM 1572 C CA . LEU A 1 194 ? 38.434 7.445 -56.518 1.00 91.69 194 LEU A CA 1
ATOM 1573 C C . LEU A 1 194 ? 39.447 8.197 -57.393 1.00 91.69 194 LEU A C 1
ATOM 1575 O O . LEU A 1 194 ? 39.932 7.641 -58.378 1.00 91.69 194 LEU A O 1
ATOM 1579 N N . ASN A 1 195 ? 39.767 9.446 -57.055 1.00 93.25 195 ASN A N 1
ATOM 1580 C CA . ASN A 1 195 ? 40.749 10.237 -57.796 1.00 93.25 195 ASN A CA 1
ATOM 1581 C C . ASN A 1 195 ? 42.143 9.593 -57.736 1.00 93.25 195 ASN A C 1
ATOM 1583 O O . ASN A 1 195 ? 42.798 9.460 -58.771 1.00 93.25 195 ASN A O 1
ATOM 1587 N N . ASP A 1 196 ? 42.558 9.117 -56.561 1.00 93.12 196 ASP A N 1
ATOM 1588 C CA . ASP A 1 196 ? 43.823 8.402 -56.370 1.00 93.12 196 ASP A CA 1
ATOM 1589 C C . ASP A 1 196 ? 43.858 7.090 -57.167 1.00 93.12 196 ASP A C 1
ATOM 1591 O O . ASP A 1 196 ? 44.872 6.746 -57.787 1.00 93.12 196 ASP A O 1
ATOM 1595 N N . PHE A 1 197 ? 42.735 6.366 -57.215 1.00 92.44 197 PHE A N 1
ATOM 1596 C CA . PHE A 1 197 ? 42.593 5.165 -58.034 1.00 92.44 197 PHE A CA 1
ATOM 1597 C C . PHE A 1 197 ? 42.725 5.462 -59.535 1.00 92.44 197 PHE A C 1
ATOM 1599 O O . PHE A 1 197 ? 43.475 4.772 -60.230 1.00 92.44 197 PHE A O 1
ATOM 1606 N N . LEU A 1 198 ? 42.054 6.502 -60.041 1.00 93.31 198 LEU A N 1
ATOM 1607 C CA . LEU A 1 198 ? 42.143 6.909 -61.448 1.00 93.31 198 LEU A CA 1
ATOM 1608 C C . LEU A 1 198 ? 43.560 7.362 -61.825 1.00 93.31 198 LEU A C 1
ATOM 1610 O O . LEU A 1 198 ? 44.064 6.990 -62.888 1.00 93.31 198 LEU A O 1
ATOM 1614 N N . GLU A 1 199 ? 44.234 8.101 -60.945 1.00 92.69 199 GLU A N 1
ATOM 1615 C CA . GLU A 1 199 ? 45.624 8.519 -61.143 1.00 92.69 199 GLU A CA 1
ATOM 1616 C C . GLU A 1 199 ? 46.584 7.315 -61.143 1.00 92.69 199 GLU A C 1
ATOM 1618 O O . GLU A 1 199 ? 47.510 7.237 -61.956 1.00 92.69 199 GLU A O 1
ATOM 1623 N N . SER A 1 200 ? 46.336 6.318 -60.287 1.00 92.38 200 SER A N 1
ATOM 1624 C CA . SER A 1 200 ? 47.075 5.052 -60.298 1.00 92.38 200 SER A CA 1
ATOM 1625 C C . SER A 1 200 ? 46.871 4.278 -61.604 1.00 92.38 200 SER A C 1
ATOM 1627 O O . SER A 1 200 ? 47.851 3.822 -62.205 1.00 92.38 200 SER A O 1
ATOM 1629 N N . ILE A 1 201 ? 45.628 4.171 -62.093 1.00 90.75 201 ILE A N 1
ATOM 1630 C CA . ILE A 1 201 ? 45.332 3.545 -63.389 1.00 90.75 201 ILE A CA 1
ATOM 1631 C C . ILE A 1 201 ? 46.070 4.268 -64.505 1.00 90.75 201 ILE A C 1
ATOM 1633 O O . ILE A 1 201 ? 46.708 3.604 -65.315 1.00 90.75 201 ILE A O 1
ATOM 1637 N N . ARG A 1 202 ? 46.025 5.603 -64.549 1.00 89.31 202 ARG A N 1
ATOM 1638 C CA . ARG A 1 202 ? 46.695 6.395 -65.589 1.00 89.31 202 ARG A CA 1
ATOM 1639 C C . ARG A 1 202 ? 48.184 6.047 -65.686 1.00 89.31 202 ARG A C 1
ATOM 1641 O O . ARG A 1 202 ? 48.662 5.701 -66.763 1.00 89.31 202 ARG A O 1
ATOM 1648 N N . LYS A 1 203 ? 48.884 6.010 -64.546 1.00 88.06 203 LYS A N 1
ATOM 1649 C CA . LYS A 1 203 ? 50.313 5.647 -64.469 1.00 88.06 203 LYS A CA 1
ATOM 1650 C C . LYS A 1 203 ? 50.613 4.224 -64.951 1.00 88.06 203 LYS A C 1
ATOM 1652 O O . LYS A 1 203 ? 51.665 3.982 -65.544 1.00 88.06 203 LYS A O 1
ATOM 1657 N N . HIS A 1 204 ? 49.729 3.266 -64.675 1.00 87.75 204 HIS A N 1
ATOM 1658 C CA . HIS A 1 204 ? 49.909 1.872 -65.099 1.00 87.75 204 HIS A CA 1
ATOM 1659 C C . HIS A 1 204 ? 49.493 1.647 -66.559 1.00 87.75 204 HIS A C 1
ATOM 1661 O O . HIS A 1 204 ? 50.153 0.889 -67.271 1.00 87.75 204 HIS A O 1
ATOM 1667 N N . SER A 1 205 ? 48.452 2.341 -67.018 1.00 87.19 205 SER A N 1
ATOM 1668 C CA . SER A 1 205 ? 47.953 2.310 -68.393 1.00 87.19 205 SER A CA 1
ATOM 1669 C C . SER A 1 205 ? 49.009 2.800 -69.380 1.00 87.19 205 SER A C 1
ATOM 1671 O O . SER A 1 205 ? 49.212 2.152 -70.400 1.00 87.19 205 SER A O 1
ATOM 1673 N N . ASP A 1 206 ? 49.780 3.843 -69.049 1.00 83.19 206 ASP A N 1
ATOM 1674 C CA . ASP A 1 206 ? 50.886 4.310 -69.899 1.00 83.19 206 ASP A CA 1
ATOM 1675 C C . ASP A 1 206 ? 51.950 3.220 -70.120 1.00 83.19 206 ASP A C 1
ATOM 1677 O O . ASP A 1 206 ? 52.429 3.016 -71.239 1.00 83.19 206 ASP A O 1
ATOM 1681 N N . LYS A 1 207 ? 52.299 2.462 -69.071 1.00 83.38 207 LYS A N 1
ATOM 1682 C CA . LYS A 1 207 ? 53.254 1.343 -69.168 1.00 83.38 207 LYS A CA 1
ATOM 1683 C C . LYS A 1 207 ? 52.685 0.173 -69.968 1.00 83.38 207 LYS A C 1
ATOM 1685 O O . LYS A 1 207 ? 53.384 -0.377 -70.819 1.00 83.38 207 LYS A O 1
ATOM 1690 N N . ILE A 1 208 ? 51.430 -0.204 -69.714 1.00 82.31 208 ILE A N 1
ATOM 1691 C CA . ILE A 1 208 ? 50.741 -1.269 -70.459 1.00 82.31 208 ILE A CA 1
ATOM 1692 C C . ILE A 1 208 ? 50.605 -0.874 -71.933 1.00 82.31 208 ILE A C 1
ATOM 1694 O O . ILE A 1 208 ? 50.928 -1.674 -72.806 1.00 82.31 208 ILE A O 1
ATOM 1698 N N . GLY A 1 209 ? 50.227 0.371 -72.217 1.00 84.00 209 GLY A N 1
ATOM 1699 C CA . GLY A 1 209 ? 50.134 0.935 -73.559 1.00 84.00 209 GLY A CA 1
ATOM 1700 C C . GLY A 1 209 ? 51.475 0.926 -74.290 1.00 84.00 209 GLY A C 1
ATOM 1701 O O . GLY A 1 209 ? 51.536 0.495 -75.437 1.00 84.00 209 GLY A O 1
ATOM 1702 N N . GLN A 1 210 ? 52.578 1.303 -73.631 1.00 82.88 210 GLN A N 1
ATOM 1703 C CA . GLN A 1 210 ? 53.922 1.190 -74.215 1.00 82.88 210 GLN A CA 1
ATOM 1704 C C . GLN A 1 210 ? 54.306 -0.261 -74.535 1.00 82.88 210 GLN A C 1
ATOM 1706 O O . GLN A 1 210 ? 54.888 -0.516 -75.591 1.00 82.88 210 GLN A O 1
ATOM 1711 N N . MET A 1 211 ? 53.992 -1.217 -73.654 1.00 81.44 211 MET A N 1
ATOM 1712 C CA . MET A 1 211 ? 54.257 -2.640 -73.899 1.00 81.44 211 MET A CA 1
ATOM 1713 C C . MET A 1 211 ? 53.392 -3.193 -75.039 1.00 81.44 211 MET A C 1
ATOM 1715 O O . MET A 1 211 ? 53.927 -3.833 -75.941 1.00 81.44 211 MET A O 1
ATOM 1719 N N . ALA A 1 212 ? 52.097 -2.872 -75.062 1.00 83.56 212 ALA A N 1
ATOM 1720 C CA . ALA A 1 212 ? 51.179 -3.249 -76.133 1.00 83.56 212 ALA A CA 1
ATOM 1721 C C . ALA A 1 212 ? 51.609 -2.658 -77.488 1.00 83.56 212 ALA A C 1
ATOM 1723 O O . ALA A 1 212 ? 51.647 -3.368 -78.489 1.00 83.56 212 ALA A O 1
ATOM 1724 N N . MET A 1 213 ? 52.031 -1.388 -77.522 1.00 81.94 213 MET A N 1
ATOM 1725 C CA . MET A 1 213 ? 52.561 -0.734 -78.725 1.00 81.94 213 MET A CA 1
ATOM 1726 C C . MET A 1 213 ? 53.877 -1.359 -79.204 1.00 81.94 213 MET A C 1
ATOM 1728 O O . MET A 1 213 ? 54.076 -1.521 -80.408 1.00 81.94 213 MET A O 1
ATOM 1732 N N . LYS A 1 214 ? 54.785 -1.735 -78.291 1.00 79.31 214 LYS A N 1
ATOM 1733 C CA . LYS A 1 214 ? 56.015 -2.469 -78.644 1.00 79.31 214 LYS A CA 1
ATOM 1734 C C . LYS A 1 214 ? 55.702 -3.848 -79.225 1.00 79.31 214 LYS A C 1
ATOM 1736 O O . LYS A 1 214 ? 56.326 -4.236 -80.206 1.00 79.31 214 LYS A O 1
ATOM 1741 N N . GLN A 1 215 ? 54.727 -4.560 -78.664 1.00 74.56 215 GLN A N 1
ATOM 1742 C CA . GLN A 1 215 ? 54.308 -5.878 -79.143 1.00 74.56 215 GLN A CA 1
ATOM 1743 C C . GLN A 1 215 ? 53.595 -5.797 -80.506 1.00 74.56 215 GLN A C 1
ATOM 1745 O O . GLN A 1 215 ? 53.886 -6.598 -81.390 1.00 74.56 215 GLN A O 1
ATOM 1750 N N . ALA A 1 216 ? 52.767 -4.770 -80.728 1.00 72.38 216 ALA A N 1
ATOM 1751 C CA . ALA A 1 216 ? 52.145 -4.484 -82.024 1.00 72.38 216 ALA A CA 1
ATOM 1752 C C . ALA A 1 216 ? 53.175 -4.090 -83.101 1.00 72.38 216 ALA A C 1
ATOM 1754 O O . ALA A 1 216 ? 53.084 -4.540 -84.241 1.00 72.38 216 ALA A O 1
ATOM 1755 N N . ARG A 1 217 ? 54.203 -3.304 -82.746 1.00 62.75 217 ARG A N 1
ATOM 1756 C CA . ARG A 1 217 ? 55.321 -2.985 -83.655 1.00 62.75 217 ARG A CA 1
ATOM 1757 C C . ARG A 1 217 ? 56.191 -4.205 -83.963 1.00 62.75 217 ARG A C 1
ATOM 1759 O O . ARG A 1 217 ? 56.595 -4.372 -85.105 1.00 62.75 217 ARG A O 1
ATOM 1766 N N . GLY A 1 218 ? 56.432 -5.070 -82.977 1.00 59.25 218 GLY A N 1
ATOM 1767 C CA . GLY A 1 218 ? 57.151 -6.331 -83.168 1.00 59.25 218 GLY A CA 1
ATOM 1768 C C . GLY A 1 218 ? 56.414 -7.320 -84.077 1.00 59.25 218 GLY A C 1
ATOM 1769 O O . GLY A 1 218 ? 57.061 -8.011 -84.849 1.00 59.25 218 GLY A O 1
ATOM 1770 N N . GLN A 1 219 ? 55.077 -7.349 -84.051 1.00 51.97 219 GLN A N 1
ATOM 1771 C CA . GLN A 1 219 ? 54.272 -8.168 -84.970 1.00 51.97 219 GLN A CA 1
ATOM 1772 C C . GLN A 1 219 ? 54.122 -7.548 -86.370 1.00 51.97 219 GLN A C 1
ATOM 1774 O O . GLN A 1 219 ? 54.015 -8.285 -87.347 1.00 51.97 219 GLN A O 1
ATOM 1779 N N . GLY A 1 220 ? 54.186 -6.218 -86.500 1.00 51.03 220 GLY A N 1
ATOM 1780 C CA . GLY A 1 220 ? 54.227 -5.536 -87.801 1.00 51.03 220 GLY A CA 1
ATOM 1781 C C . GLY A 1 220 ? 55.527 -5.758 -88.588 1.00 51.03 220 GLY A C 1
ATOM 1782 O O . GLY A 1 220 ? 55.534 -5.605 -89.805 1.00 51.03 220 GLY A O 1
ATOM 1783 N N . SER A 1 221 ? 56.616 -6.151 -87.918 1.00 48.28 221 SER A N 1
ATOM 1784 C CA . SER A 1 221 ? 57.900 -6.475 -88.558 1.00 48.28 221 SER A CA 1
ATOM 1785 C C . SER A 1 221 ? 58.059 -7.949 -88.946 1.00 48.28 221 SER A C 1
ATOM 1787 O O . SER A 1 221 ? 58.977 -8.260 -89.695 1.00 48.28 221 SER A O 1
ATOM 1789 N N . THR A 1 222 ? 57.178 -8.850 -88.498 1.00 48.53 222 THR A N 1
ATOM 1790 C CA . THR A 1 222 ? 57.227 -10.283 -88.866 1.00 48.53 222 THR A CA 1
ATOM 1791 C C . THR A 1 222 ? 56.227 -10.655 -89.967 1.00 48.53 222 THR A C 1
ATOM 1793 O O . THR A 1 222 ? 56.092 -11.826 -90.305 1.00 48.53 222 THR A O 1
ATOM 1796 N N . CYS A 1 223 ? 55.526 -9.674 -90.543 1.00 48.41 223 CYS A N 1
ATOM 1797 C CA . CYS A 1 223 ? 54.619 -9.871 -91.673 1.00 48.41 223 CYS A CA 1
ATOM 1798 C C . CYS A 1 223 ? 54.862 -8.829 -92.780 1.00 48.41 223 CYS A C 1
ATOM 1800 O O . CYS A 1 223 ? 53.940 -8.189 -93.274 1.00 48.41 223 CYS A O 1
ATOM 1802 N N . MET A 1 224 ? 56.122 -8.650 -93.171 1.00 41.38 224 MET A N 1
ATOM 1803 C CA . MET A 1 224 ? 56.478 -8.258 -94.533 1.00 41.38 224 MET A CA 1
ATOM 1804 C C . MET A 1 224 ? 57.563 -9.226 -94.995 1.00 41.38 224 MET A C 1
ATOM 1806 O O . MET A 1 224 ? 58.598 -9.306 -94.345 1.00 41.38 224 MET A O 1
ATOM 1810 N N . CYS A 1 225 ? 57.211 -9.983 -96.036 1.00 39.44 225 CYS A N 1
ATOM 1811 C CA . CYS A 1 225 ? 58.015 -10.831 -96.919 1.00 39.44 225 CYS A CA 1
ATOM 1812 C C . CYS A 1 225 ? 59.509 -10.979 -96.605 1.00 39.44 225 CYS A C 1
ATOM 1814 O O . CYS A 1 225 ? 60.235 -9.963 -96.690 1.00 39.44 225 CYS A O 1
#

pLDDT: mean 89.32, std 11.66, range [39.44, 98.69]